Protein AF-A0A7W1IRQ8-F1 (afdb_monomer_lite)

Radius of gyration: 19.25 Å; chains: 1; bounding box: 47×33×54 Å

Sequence (209 aa):
MASEPSIFWSGDGAAGIIAGIPVPSAVGRLEVAEPMFNGPSGRTLDSHYLVPLGLSRSAAWLCDLLPESRLNVNQCKAIAEHYLPWVARGILPAVDISAAKPPIELADEHRRHAIMDEITASGADILVTLGNPVLEQFVGPMGLGHSALRTFGCTPDAYGRLHPITVAGRAMRLLPLAHPRQAGALGKNSEWWGGLHATWMRDVAGRLL

Foldseek 3Di:
DAPDPDFLDQQPCVVVVLVPDDADPVLPGDDRDDSLVGRLLSVLCQPQPQVLLVHDVVLDDDDFLAPYDADEPVNVVCCVVRPVVCVVVVRDDDDPHHHQDPVRQSHDPVSLVVVLVSVVVSPDQEDEAEAQVCLQRHCVVVVFDHNHQVVQHQDLVRAQAWDWGARPNDIHTYGYAYHSCQCVVRDDYDVSSVVSSVSCSVPPNHPRD

Structure (mmCIF, N/CA/C/O backbone):
data_AF-A0A7W1IRQ8-F1
#
_entry.id   AF-A0A7W1IRQ8-F1
#
loop_
_atom_site.group_PDB
_atom_site.id
_atom_site.type_symbol
_atom_site.label_atom_id
_atom_site.label_alt_id
_atom_site.label_comp_id
_atom_site.label_asym_id
_atom_site.label_entity_id
_atom_site.label_seq_id
_atom_site.pdbx_PDB_ins_code
_atom_site.Cartn_x
_atom_site.Cartn_y
_atom_site.Cartn_z
_atom_site.occupancy
_atom_site.B_iso_or_equiv
_atom_site.auth_seq_id
_atom_site.auth_comp_id
_atom_site.auth_asym_id
_atom_site.auth_atom_id
_atom_site.pdbx_PDB_model_num
ATOM 1 N N . MET A 1 1 ? 0.134 1.989 -16.584 1.00 34.25 1 MET A N 1
ATOM 2 C CA . MET A 1 1 ? -0.226 0.624 -16.136 1.00 34.25 1 MET A CA 1
ATOM 3 C C . MET A 1 1 ? 0.569 0.336 -14.876 1.00 34.25 1 MET A C 1
ATOM 5 O O . MET A 1 1 ? 1.704 0.793 -14.805 1.00 34.25 1 MET A O 1
ATOM 9 N N . ALA A 1 2 ? -0.002 -0.361 -13.891 1.00 45.41 2 ALA A N 1
ATOM 10 C CA . ALA A 1 2 ? 0.755 -0.799 -12.720 1.00 45.41 2 ALA A CA 1
ATOM 11 C C . ALA A 1 2 ? 1.903 -1.723 -13.166 1.00 45.41 2 ALA A C 1
ATOM 13 O O . ALA A 1 2 ? 1.693 -2.584 -14.019 1.00 45.41 2 ALA A O 1
ATOM 14 N N . SER A 1 3 ? 3.110 -1.549 -12.618 1.00 63.59 3 SER A N 1
ATOM 15 C CA . SER A 1 3 ? 4.256 -2.424 -12.927 1.00 63.59 3 SER A CA 1
ATOM 16 C C . SER A 1 3 ? 4.136 -3.812 -12.280 1.00 63.59 3 SER A C 1
ATOM 18 O O . SER A 1 3 ? 5.001 -4.661 -12.475 1.00 63.59 3 SER A O 1
ATOM 20 N N . GLU A 1 4 ? 3.061 -4.048 -11.525 1.00 72.50 4 GLU A N 1
ATOM 21 C CA . GLU A 1 4 ? 2.695 -5.327 -10.926 1.00 72.50 4 GLU A CA 1
ATOM 22 C C . GLU A 1 4 ? 1.342 -5.808 -11.487 1.00 72.50 4 GLU A C 1
ATOM 24 O O . GLU A 1 4 ? 0.477 -4.976 -11.774 1.00 72.50 4 GLU A O 1
ATOM 29 N N . PRO A 1 5 ? 1.108 -7.132 -11.590 1.00 82.25 5 PRO A N 1
ATOM 30 C CA . PRO A 1 5 ? -0.168 -7.694 -12.053 1.00 82.25 5 PRO A CA 1
ATOM 31 C C . PRO A 1 5 ? -1.387 -7.294 -11.212 1.00 82.25 5 PRO A C 1
ATOM 33 O O . PRO A 1 5 ? -2.518 -7.348 -11.688 1.00 82.25 5 PRO A O 1
ATOM 36 N N . SER A 1 6 ? -1.169 -6.933 -9.947 1.00 85.50 6 SER A N 1
ATOM 37 C CA . SER A 1 6 ? -2.208 -6.534 -8.999 1.00 85.50 6 SER A CA 1
ATOM 38 C C . SER A 1 6 ? -1.598 -5.724 -7.858 1.00 85.50 6 SER A C 1
ATOM 40 O O . SER A 1 6 ? -0.441 -5.949 -7.512 1.00 85.50 6 SER A O 1
ATOM 42 N N . ILE A 1 7 ? -2.390 -4.875 -7.201 1.00 87.25 7 ILE A N 1
ATOM 43 C CA . ILE A 1 7 ? -1.976 -4.188 -5.969 1.00 87.25 7 ILE A CA 1
ATOM 44 C C . ILE A 1 7 ? -1.578 -5.226 -4.902 1.00 87.25 7 ILE A C 1
ATOM 46 O O . ILE A 1 7 ? -2.293 -6.207 -4.680 1.00 87.25 7 ILE A O 1
ATOM 50 N N . PHE A 1 8 ? -0.425 -5.014 -4.255 1.00 87.81 8 PHE A N 1
ATOM 51 C CA . PHE A 1 8 ? 0.193 -5.972 -3.331 1.00 87.81 8 PHE A CA 1
ATOM 52 C C . PHE A 1 8 ? 0.379 -7.364 -3.960 1.00 87.81 8 PHE A C 1
ATOM 54 O O . PHE A 1 8 ? 0.002 -8.377 -3.359 1.00 87.81 8 PHE A O 1
ATOM 61 N N . TRP A 1 9 ? 0.939 -7.449 -5.170 1.00 90.44 9 TRP A N 1
ATOM 62 C CA . TRP A 1 9 ? 1.208 -8.741 -5.803 1.00 90.44 9 TRP A CA 1
ATOM 63 C C . TRP A 1 9 ? 2.116 -9.616 -4.920 1.00 90.44 9 TRP A C 1
ATOM 65 O O . TRP A 1 9 ? 3.072 -9.146 -4.302 1.00 90.44 9 TRP A O 1
ATOM 75 N N . SER A 1 10 ? 1.791 -10.905 -4.817 1.00 90.38 10 SER A N 1
ATOM 76 C CA . SER A 1 10 ? 2.500 -11.901 -3.998 1.00 90.38 10 SER A CA 1
ATOM 77 C C . SER A 1 10 ? 3.744 -12.482 -4.681 1.00 90.38 10 SER A C 1
ATOM 79 O O . SER A 1 10 ? 4.511 -13.201 -4.035 1.00 90.38 10 SER A O 1
ATOM 81 N N . GLY A 1 11 ? 3.960 -12.166 -5.963 1.00 90.44 11 GLY A N 1
ATOM 82 C CA . GLY A 1 11 ? 4.971 -12.793 -6.818 1.00 90.44 11 GLY A CA 1
ATOM 83 C C . GLY A 1 11 ? 4.453 -14.026 -7.573 1.00 90.44 11 GLY A C 1
ATOM 84 O O . GLY A 1 11 ? 5.193 -14.622 -8.358 1.00 90.44 11 GLY A O 1
ATOM 85 N N . ASP A 1 12 ? 3.189 -14.410 -7.370 1.00 90.31 12 ASP A N 1
ATOM 86 C CA . ASP A 1 12 ? 2.599 -15.582 -8.019 1.00 90.31 12 ASP A CA 1
ATOM 87 C C . ASP A 1 12 ? 2.534 -15.412 -9.541 1.00 90.31 12 ASP A C 1
ATOM 89 O O . ASP A 1 12 ? 2.110 -14.379 -10.057 1.00 90.31 12 ASP A O 1
ATOM 93 N N . GLY A 1 13 ? 2.962 -16.443 -10.273 1.00 90.88 13 GLY A N 1
ATOM 94 C CA . GLY A 1 13 ? 2.988 -16.428 -11.738 1.00 90.88 13 GLY A CA 1
ATOM 95 C C . GLY A 1 13 ? 4.184 -15.697 -12.362 1.00 90.88 13 GLY A C 1
ATOM 96 O O . GLY A 1 13 ? 4.238 -15.575 -13.586 1.00 90.88 13 GLY A O 1
ATOM 97 N N . ALA A 1 14 ? 5.174 -15.263 -11.569 1.00 91.50 14 ALA A N 1
ATOM 98 C CA . ALA A 1 14 ? 6.340 -14.521 -12.065 1.00 91.50 14 ALA A CA 1
ATOM 99 C C . ALA A 1 14 ? 7.083 -15.221 -13.215 1.00 91.50 14 ALA A C 1
ATOM 101 O O . ALA A 1 14 ? 7.478 -14.564 -14.174 1.00 91.50 14 ALA A O 1
ATOM 102 N N . ALA A 1 15 ? 7.234 -16.548 -13.154 1.00 91.62 15 ALA A N 1
ATOM 103 C CA . ALA A 1 15 ? 7.893 -17.320 -14.208 1.00 91.62 15 ALA A CA 1
ATOM 104 C C . ALA A 1 15 ? 7.185 -17.185 -15.567 1.00 91.62 15 ALA A C 1
ATOM 106 O O . ALA A 1 15 ? 7.846 -16.993 -16.583 1.00 91.62 15 ALA A O 1
ATOM 107 N N . GLY A 1 16 ? 5.848 -17.235 -15.580 1.00 92.25 16 GLY A N 1
ATOM 108 C CA . GLY A 1 16 ? 5.059 -17.078 -16.803 1.00 92.25 16 GLY A CA 1
ATOM 109 C C . GLY A 1 16 ? 5.135 -15.659 -17.365 1.00 92.25 16 GLY A C 1
ATOM 110 O O . GLY A 1 16 ? 5.291 -15.488 -18.570 1.00 92.25 16 GLY A O 1
ATOM 111 N N . ILE A 1 17 ? 5.100 -14.649 -16.490 1.00 90.62 17 ILE A N 1
ATOM 112 C CA . ILE A 1 17 ? 5.250 -13.240 -16.883 1.00 90.62 17 ILE A CA 1
ATOM 113 C C . ILE A 1 17 ? 6.623 -13.014 -17.522 1.00 90.62 17 ILE A C 1
ATOM 115 O O . ILE A 1 17 ? 6.707 -12.475 -18.621 1.00 90.62 17 ILE A O 1
ATOM 119 N N . ILE A 1 18 ? 7.693 -13.468 -16.864 1.00 90.94 18 ILE A N 1
ATOM 120 C CA . ILE A 1 18 ? 9.069 -13.282 -17.337 1.00 90.94 18 ILE A CA 1
ATOM 121 C C . ILE A 1 18 ? 9.314 -14.025 -18.651 1.00 90.94 18 ILE A C 1
ATOM 123 O O . ILE A 1 18 ? 9.935 -13.467 -19.552 1.00 90.94 18 ILE A O 1
ATOM 127 N N . ALA A 1 19 ? 8.781 -15.241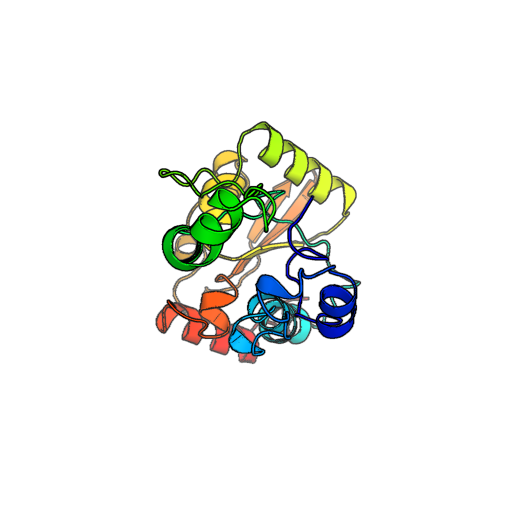 -18.800 1.00 91.50 19 ALA A N 1
ATOM 128 C CA . ALA A 1 19 ? 8.887 -16.005 -20.042 1.00 91.50 19 ALA A CA 1
ATOM 129 C C . ALA A 1 19 ? 8.215 -15.310 -21.243 1.00 91.50 19 ALA A C 1
ATOM 131 O O . ALA A 1 19 ? 8.580 -15.583 -22.384 1.00 91.50 19 ALA A O 1
ATOM 132 N N . GLY A 1 20 ? 7.252 -14.415 -20.998 1.00 91.88 20 GLY A N 1
ATOM 133 C CA . GLY A 1 20 ? 6.581 -13.628 -22.032 1.00 91.88 20 GLY A CA 1
ATOM 134 C C . GLY A 1 20 ? 7.339 -12.376 -22.483 1.00 91.88 20 GLY A C 1
ATOM 135 O O . GLY A 1 20 ? 6.916 -11.735 -23.445 1.00 91.88 20 GLY A O 1
ATOM 136 N N . ILE A 1 21 ? 8.438 -12.004 -21.818 1.00 90.19 21 ILE A N 1
ATOM 137 C CA . ILE A 1 21 ? 9.203 -10.797 -22.149 1.00 90.19 21 ILE A CA 1
ATOM 138 C C . ILE A 1 21 ? 10.266 -11.145 -23.202 1.00 90.19 21 ILE A C 1
ATOM 140 O O . ILE A 1 21 ? 11.156 -11.952 -22.923 1.00 90.19 21 ILE A O 1
ATOM 144 N N . PRO A 1 22 ? 10.235 -10.537 -24.402 1.00 89.62 22 PRO A N 1
ATOM 145 C CA . PRO A 1 22 ? 11.280 -10.746 -25.395 1.00 89.62 22 PRO A CA 1
ATOM 146 C C . PRO A 1 22 ? 12.585 -10.083 -24.937 1.00 89.62 22 PRO A C 1
ATOM 148 O O . PRO A 1 22 ? 12.641 -8.873 -24.723 1.00 89.62 22 PRO A O 1
ATOM 151 N N . VAL A 1 23 ? 13.652 -10.877 -24.816 1.00 89.50 23 VAL A N 1
ATOM 152 C CA . VAL A 1 23 ? 14.981 -10.404 -24.401 1.00 89.50 23 VAL A CA 1
ATOM 153 C C . VAL A 1 23 ? 15.955 -10.537 -25.570 1.00 89.50 23 VAL A C 1
ATOM 155 O O . VAL A 1 23 ? 16.138 -11.646 -26.079 1.00 89.50 23 VAL A O 1
ATOM 158 N N . PRO A 1 24 ? 16.609 -9.447 -26.006 1.00 91.56 24 PRO A N 1
ATOM 159 C CA . PRO A 1 24 ? 17.662 -9.536 -27.007 1.00 91.56 24 PRO A CA 1
ATOM 160 C C . PRO A 1 24 ? 18.805 -10.433 -26.522 1.00 91.56 24 PRO A C 1
ATOM 162 O O . PRO A 1 24 ? 19.339 -10.235 -25.432 1.00 91.56 24 PRO A O 1
ATOM 165 N N . SER A 1 25 ? 19.253 -11.369 -27.360 1.00 88.94 25 SER A N 1
ATOM 166 C CA . SER A 1 25 ? 20.344 -12.295 -27.010 1.00 88.94 25 SER A CA 1
ATOM 167 C C . SER A 1 25 ? 21.641 -11.580 -26.607 1.00 88.94 25 SER A C 1
ATOM 169 O O . SER A 1 25 ? 22.412 -12.100 -25.804 1.00 88.94 25 SER A O 1
ATOM 171 N N . ALA A 1 26 ? 21.853 -10.360 -27.112 1.00 90.69 26 ALA A N 1
ATOM 172 C CA . ALA A 1 26 ? 23.003 -9.513 -26.804 1.00 90.69 26 ALA A CA 1
ATOM 173 C C . ALA A 1 26 ? 23.104 -9.080 -25.327 1.00 90.69 26 ALA A C 1
ATOM 175 O O . ALA A 1 26 ? 24.191 -8.698 -24.898 1.00 90.69 26 ALA A O 1
ATOM 176 N N . VAL A 1 27 ? 22.007 -9.121 -24.558 1.00 89.31 27 VAL A N 1
ATOM 177 C CA . VAL A 1 27 ? 21.981 -8.695 -23.142 1.00 89.31 27 VAL A CA 1
ATOM 178 C C . VAL A 1 27 ? 21.798 -9.853 -22.159 1.00 89.31 27 VAL A C 1
ATOM 180 O O . VAL A 1 27 ? 21.755 -9.633 -20.951 1.00 89.31 27 VAL A O 1
ATOM 183 N N . GLY A 1 28 ? 21.717 -11.087 -22.662 1.00 90.62 28 GLY A N 1
ATOM 184 C CA . GLY A 1 28 ? 21.561 -12.295 -21.856 1.00 90.62 28 GLY A CA 1
ATOM 185 C C . GLY A 1 28 ? 20.118 -12.788 -21.785 1.00 90.62 28 GLY A C 1
ATOM 186 O O . GLY A 1 28 ? 19.427 -12.864 -22.798 1.00 90.62 28 GLY A O 1
ATOM 187 N N . ARG A 1 29 ? 19.687 -13.193 -20.587 1.00 90.56 29 ARG A N 1
ATOM 188 C CA . ARG A 1 29 ? 18.358 -13.761 -20.321 1.00 90.56 29 ARG A CA 1
ATOM 189 C C . ARG A 1 29 ? 17.759 -13.145 -19.063 1.00 90.56 29 ARG A C 1
ATOM 191 O O . ARG A 1 29 ? 18.499 -12.732 -18.173 1.00 90.56 29 ARG A O 1
ATOM 198 N N . LEU A 1 30 ? 16.433 -13.127 -18.983 1.00 90.56 30 LEU A N 1
ATOM 199 C CA . LEU A 1 30 ? 15.723 -12.798 -17.752 1.00 90.56 30 LEU A CA 1
ATOM 200 C C . LEU A 1 30 ? 15.472 -14.069 -16.942 1.00 90.56 30 LEU A C 1
ATOM 202 O O . LEU A 1 30 ? 15.113 -15.110 -17.490 1.00 90.56 30 LEU A O 1
ATOM 206 N N . GLU A 1 31 ? 15.644 -13.959 -15.632 1.00 90.75 31 GLU A N 1
ATOM 207 C CA . GLU A 1 31 ? 15.354 -15.016 -14.671 1.00 90.75 31 GLU A CA 1
ATOM 208 C C . GLU A 1 31 ? 14.414 -14.486 -13.594 1.00 90.75 31 GLU A C 1
ATOM 210 O O . GLU A 1 31 ? 14.344 -13.281 -13.338 1.00 90.75 31 GLU A O 1
ATOM 215 N N . VAL A 1 32 ? 13.679 -15.398 -12.960 1.00 89.62 32 VAL A N 1
ATOM 216 C CA . VAL A 1 32 ? 12.837 -15.054 -11.816 1.00 89.62 32 VAL A CA 1
ATOM 217 C C . VAL A 1 32 ? 13.737 -14.581 -10.681 1.00 89.62 32 VAL A C 1
ATOM 219 O O . VAL A 1 32 ? 14.614 -15.316 -10.233 1.00 89.62 32 VAL A O 1
ATOM 222 N N . ALA A 1 33 ? 13.511 -13.352 -10.216 1.00 86.88 33 ALA A N 1
ATOM 223 C CA . ALA A 1 33 ? 14.208 -12.825 -9.052 1.00 86.88 33 ALA A CA 1
ATOM 224 C C . ALA A 1 33 ? 13.911 -13.675 -7.808 1.00 86.88 33 ALA A C 1
ATOM 226 O O . ALA A 1 33 ? 12.829 -14.254 -7.680 1.00 86.88 33 ALA A O 1
ATOM 227 N N . GLU A 1 34 ? 14.850 -13.713 -6.863 1.00 86.81 34 GLU A N 1
ATOM 228 C CA . GLU A 1 34 ? 14.654 -14.443 -5.610 1.00 86.81 34 GLU A CA 1
ATOM 229 C C . GLU A 1 34 ? 13.377 -13.980 -4.879 1.00 86.81 34 GLU A C 1
ATOM 231 O O . GLU A 1 34 ? 13.026 -12.794 -4.940 1.00 86.81 34 GLU A O 1
ATOM 236 N N . PRO A 1 35 ? 12.691 -14.865 -4.125 1.00 83.12 35 PRO A N 1
ATOM 237 C CA . PRO A 1 35 ? 11.408 -14.545 -3.494 1.00 83.12 35 PRO A CA 1
ATOM 238 C C . PRO A 1 35 ? 11.431 -13.290 -2.615 1.00 83.12 35 PRO A C 1
ATOM 240 O O . PRO A 1 35 ? 10.424 -12.593 -2.498 1.00 83.12 35 PRO A O 1
ATOM 243 N N . MET A 1 36 ? 12.571 -12.968 -2.002 1.00 83.94 36 MET A N 1
ATOM 244 C CA . MET A 1 36 ? 12.724 -11.769 -1.175 1.00 83.94 36 MET A CA 1
ATOM 245 C C . MET A 1 36 ? 12.627 -10.451 -1.961 1.00 83.94 36 MET A C 1
ATOM 247 O O . MET A 1 36 ? 12.352 -9.414 -1.362 1.00 83.94 36 MET A O 1
ATOM 251 N N . PHE A 1 37 ? 12.811 -10.483 -3.282 1.00 82.50 37 PHE A N 1
ATOM 252 C CA . PHE A 1 37 ? 12.721 -9.316 -4.159 1.00 82.50 37 PHE A CA 1
ATOM 253 C C . PHE A 1 37 ? 11.403 -9.235 -4.927 1.00 82.50 37 PHE A C 1
ATOM 255 O O . PHE A 1 37 ? 11.131 -8.200 -5.531 1.00 82.50 37 PHE A O 1
ATOM 262 N N . ASN A 1 38 ? 10.573 -10.284 -4.888 1.00 83.69 38 ASN A N 1
ATOM 263 C CA . ASN A 1 38 ? 9.319 -10.321 -5.627 1.00 83.69 38 ASN A CA 1
ATOM 264 C C . ASN A 1 38 ? 8.122 -10.668 -4.731 1.00 83.69 38 ASN A C 1
ATOM 266 O O . ASN A 1 38 ? 8.013 -11.780 -4.216 1.00 83.69 38 ASN A O 1
ATOM 270 N N . GLY A 1 39 ? 7.241 -9.689 -4.519 1.00 87.06 39 GLY A N 1
ATOM 271 C CA . GLY A 1 39 ? 6.003 -9.817 -3.750 1.00 87.06 39 GLY A CA 1
ATOM 272 C C . GLY A 1 39 ? 6.072 -10.093 -2.235 1.00 87.06 39 GLY A C 1
ATOM 273 O O . GLY A 1 39 ? 5.065 -10.555 -1.687 1.00 87.06 39 GLY A O 1
ATOM 274 N N . PRO A 1 40 ? 7.171 -9.817 -1.493 1.00 91.19 40 PRO A N 1
ATOM 275 C CA . PRO A 1 40 ? 7.189 -10.066 -0.050 1.00 91.19 40 PRO A CA 1
ATOM 276 C C . PRO A 1 40 ? 6.114 -9.258 0.688 1.00 91.19 40 PRO A C 1
ATOM 278 O O . PRO A 1 40 ? 5.456 -9.795 1.570 1.00 91.19 40 PRO A O 1
ATOM 281 N N . SER A 1 41 ? 5.859 -8.010 0.278 1.00 90.62 41 SER A N 1
ATOM 282 C CA . SER A 1 41 ? 4.791 -7.187 0.859 1.00 90.62 41 SER A CA 1
ATOM 283 C C . SER A 1 41 ? 3.405 -7.802 0.659 1.00 90.62 41 SER A C 1
ATOM 285 O O . SER A 1 41 ? 2.597 -7.751 1.581 1.00 90.62 41 SER A O 1
ATOM 287 N N . GLY A 1 42 ? 3.134 -8.396 -0.509 1.00 93.38 42 GLY A N 1
ATOM 288 C CA . GLY A 1 42 ? 1.867 -9.073 -0.790 1.00 93.38 42 GLY A CA 1
ATOM 289 C C . GLY A 1 42 ? 1.672 -10.312 0.078 1.00 93.38 42 GLY A C 1
ATOM 290 O O . GLY A 1 42 ? 0.626 -10.470 0.698 1.00 93.38 42 GLY A O 1
ATOM 291 N N . ARG A 1 43 ? 2.711 -11.140 0.225 1.00 94.69 43 ARG A N 1
ATOM 292 C CA . ARG A 1 43 ? 2.657 -12.304 1.126 1.00 94.69 43 ARG A CA 1
ATOM 293 C C . ARG A 1 43 ? 2.520 -11.900 2.592 1.00 94.69 43 ARG A C 1
ATOM 295 O O . ARG A 1 43 ? 1.815 -12.566 3.350 1.00 94.69 43 ARG A O 1
ATOM 302 N N . THR A 1 44 ? 3.174 -10.815 3.007 1.00 95.69 44 THR A N 1
ATOM 303 C CA . THR A 1 44 ? 3.009 -10.272 4.359 1.00 95.69 44 THR A CA 1
ATOM 304 C C . THR A 1 44 ? 1.598 -9.729 4.567 1.00 95.69 44 THR A C 1
ATOM 306 O O . THR A 1 44 ? 1.028 -9.996 5.616 1.00 95.69 44 THR A O 1
ATOM 309 N N . LEU A 1 45 ? 1.004 -9.030 3.592 1.00 96.12 45 LEU A N 1
ATOM 310 C CA . LEU A 1 45 ? -0.396 -8.596 3.665 1.00 96.12 45 LEU A CA 1
ATOM 311 C C . LEU A 1 45 ? -1.320 -9.789 3.955 1.00 96.12 45 LEU A C 1
ATOM 313 O O . LEU A 1 45 ? -2.115 -9.746 4.891 1.00 96.12 45 LEU A O 1
ATOM 317 N N . ASP A 1 46 ? -1.161 -10.874 3.201 1.00 95.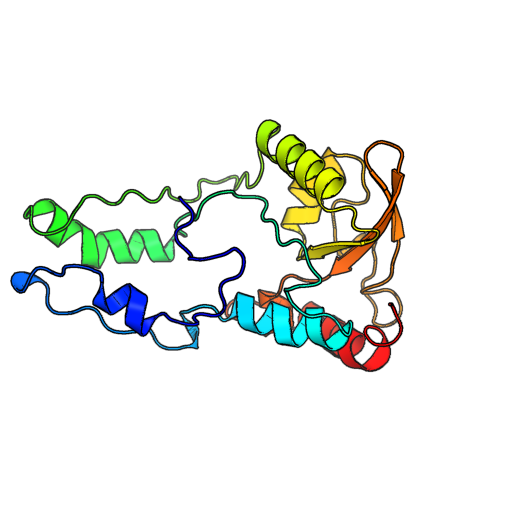69 46 ASP A N 1
ATOM 318 C CA . ASP A 1 46 ? -1.997 -12.063 3.360 1.00 95.69 46 ASP A CA 1
ATOM 319 C C . ASP A 1 46 ? -1.800 -12.708 4.737 1.00 95.69 46 ASP A C 1
ATOM 321 O O . ASP A 1 46 ? -2.750 -12.873 5.500 1.00 95.69 46 ASP A O 1
ATOM 325 N N . SER A 1 47 ? -0.553 -13.027 5.084 1.00 96.81 47 SER A N 1
ATOM 326 C CA . SER A 1 47 ? -0.232 -13.809 6.286 1.00 96.81 47 SER A CA 1
ATOM 327 C C . SER A 1 47 ? -0.304 -13.026 7.598 1.00 96.81 47 SER A C 1
ATOM 329 O O . SER A 1 47 ? -0.544 -13.637 8.634 1.00 96.81 47 SER A O 1
ATOM 331 N N . HIS A 1 48 ? -0.089 -11.706 7.578 1.00 97.56 48 HIS A N 1
ATOM 332 C CA . HIS A 1 48 ? -0.006 -10.889 8.796 1.00 97.56 48 HIS A CA 1
ATOM 333 C C . HIS A 1 48 ? -1.212 -9.965 9.000 1.00 97.56 48 HIS A C 1
ATOM 335 O O . HIS A 1 48 ? -1.383 -9.429 10.089 1.00 97.56 48 HIS A O 1
ATOM 341 N N . TYR A 1 49 ? -2.077 -9.791 7.996 1.00 97.75 49 TYR A N 1
ATOM 342 C CA . TYR A 1 49 ? -3.240 -8.906 8.108 1.00 97.75 49 TYR A CA 1
ATOM 343 C C . TYR A 1 49 ? -4.531 -9.647 7.799 1.00 97.75 49 TYR A C 1
ATOM 345 O O . TYR A 1 49 ? -5.387 -9.750 8.672 1.00 97.75 49 TYR A O 1
ATOM 353 N N . LEU A 1 50 ? -4.667 -10.191 6.586 1.00 97.06 50 LEU A N 1
ATOM 354 C CA . LEU A 1 50 ? -5.924 -10.810 6.162 1.00 97.06 50 LEU A CA 1
ATOM 355 C C . LEU A 1 50 ? -6.205 -12.097 6.941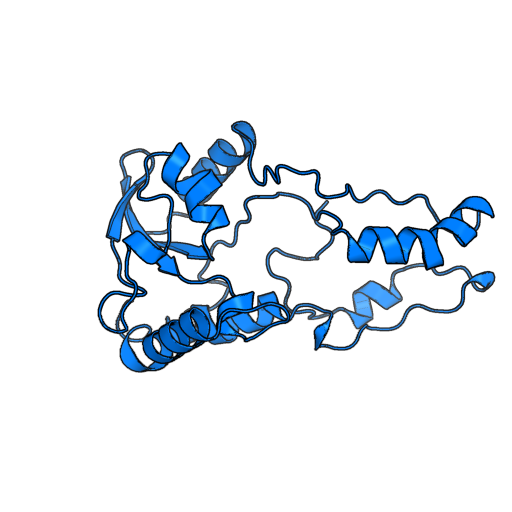 1.00 97.06 50 LEU A C 1
ATOM 357 O O . LEU A 1 50 ? -7.254 -12.201 7.571 1.00 97.06 50 LEU A O 1
ATOM 361 N N . VAL A 1 51 ? -5.253 -13.033 6.981 1.00 97.31 51 VAL A N 1
ATOM 362 C CA . VAL A 1 51 ? -5.421 -14.308 7.697 1.00 97.31 51 VAL A CA 1
ATOM 363 C C . VAL A 1 51 ? -5.692 -14.104 9.196 1.00 97.31 51 VAL A C 1
ATOM 365 O O . VAL A 1 51 ? -6.652 -14.697 9.687 1.00 97.31 51 VAL A O 1
ATOM 368 N N . PRO A 1 52 ? -4.954 -13.250 9.938 1.00 97.50 52 PRO A N 1
ATOM 369 C CA . PRO A 1 52 ? -5.265 -12.975 11.344 1.00 97.50 52 PRO A CA 1
ATOM 370 C C . PRO A 1 52 ? -6.642 -12.344 11.580 1.00 97.50 52 PRO A C 1
ATOM 372 O O . PRO A 1 52 ? -7.209 -12.523 12.653 1.00 97.50 52 PRO A O 1
ATOM 375 N N . LEU A 1 53 ? -7.185 -11.626 10.593 1.00 97.31 53 LEU A N 1
ATOM 376 C CA . LEU A 1 53 ? -8.549 -11.089 10.617 1.00 97.31 53 LEU A CA 1
ATOM 377 C C . LEU A 1 53 ? -9.612 -12.108 10.163 1.00 97.31 53 LEU A C 1
ATOM 379 O O . LEU A 1 53 ? -10.791 -11.772 10.132 1.00 97.31 53 LEU A O 1
ATOM 383 N N . GLY A 1 54 ? -9.223 -13.329 9.783 1.00 96.81 54 GLY A N 1
ATOM 384 C CA . GLY A 1 54 ? -10.135 -14.336 9.233 1.00 96.81 54 GLY A CA 1
ATOM 385 C C . GLY A 1 54 ? -10.595 -14.047 7.799 1.00 96.81 54 GLY A C 1
ATOM 386 O O . GLY A 1 54 ? -11.619 -14.567 7.362 1.00 96.81 54 GLY A O 1
ATOM 387 N N . LEU A 1 55 ? -9.857 -13.215 7.059 1.00 96.50 55 LEU A N 1
ATOM 388 C CA . LEU A 1 55 ? -10.191 -12.770 5.708 1.00 96.50 55 LEU A CA 1
ATOM 389 C C . LEU A 1 55 ? -9.284 -13.400 4.645 1.00 96.50 55 LEU A C 1
ATOM 391 O O . LEU A 1 55 ? -8.164 -13.841 4.903 1.00 96.50 55 LEU A O 1
ATOM 395 N N . SER A 1 56 ? -9.762 -13.364 3.404 1.00 94.81 56 SER A N 1
ATOM 396 C CA . SER A 1 56 ? -8.963 -13.615 2.202 1.00 94.81 56 SER A CA 1
ATOM 397 C C . SER A 1 56 ? -8.987 -12.386 1.294 1.00 94.81 56 SER A C 1
ATOM 399 O O . SER A 1 56 ? -9.818 -11.496 1.476 1.00 94.81 56 SER A O 1
ATOM 401 N N . ARG A 1 57 ? -8.134 -12.352 0.262 1.00 93.44 57 ARG A N 1
ATOM 402 C CA . ARG A 1 57 ? -8.141 -11.264 -0.733 1.00 93.44 57 ARG A CA 1
ATOM 403 C C . ARG A 1 57 ? -9.496 -11.074 -1.414 1.00 93.44 57 ARG A C 1
ATOM 405 O O . ARG A 1 57 ? -9.850 -9.951 -1.729 1.00 93.44 57 ARG A O 1
ATOM 412 N N . SER A 1 58 ? -10.267 -12.148 -1.603 1.00 94.00 58 SER A N 1
ATOM 413 C CA . SER A 1 58 ? -11.605 -12.068 -2.211 1.00 94.00 58 SER A CA 1
ATOM 414 C C . SER A 1 58 ? -12.629 -11.313 -1.354 1.00 94.00 58 SER A C 1
ATOM 416 O O . SER A 1 58 ? -13.642 -10.860 -1.874 1.00 94.00 58 SER A O 1
ATOM 418 N N . ALA A 1 59 ? -12.350 -11.153 -0.057 1.00 94.50 59 ALA A N 1
ATOM 419 C CA . ALA A 1 59 ? -13.166 -10.392 0.883 1.00 94.50 59 ALA A CA 1
ATOM 420 C C . ALA A 1 59 ? -12.634 -8.963 1.112 1.00 94.50 59 ALA A C 1
ATOM 422 O O . ALA A 1 59 ? -13.116 -8.272 2.007 1.00 94.50 59 ALA A O 1
ATOM 423 N N . ALA A 1 60 ? -11.626 -8.523 0.350 1.00 95.00 60 ALA A N 1
ATOM 424 C CA . ALA A 1 60 ? -10.980 -7.229 0.524 1.00 95.00 60 ALA A CA 1
ATOM 425 C C . ALA A 1 60 ? -10.935 -6.437 -0.788 1.00 95.00 60 ALA A C 1
ATOM 427 O O . ALA A 1 60 ? -10.636 -6.973 -1.853 1.00 95.00 60 ALA A O 1
ATOM 428 N N . TRP A 1 61 ? -11.159 -5.127 -0.686 1.00 95.88 61 TRP A N 1
ATOM 429 C CA . TRP A 1 61 ? -10.870 -4.181 -1.759 1.00 95.88 61 TRP A CA 1
ATOM 430 C C . TRP A 1 61 ? -9.488 -3.571 -1.518 1.00 95.88 61 TRP A C 1
ATOM 432 O O . TRP A 1 61 ? -9.296 -2.820 -0.562 1.00 95.88 61 TRP A O 1
ATOM 442 N N . LEU A 1 62 ? -8.505 -3.922 -2.350 1.00 94.50 62 LEU A N 1
ATOM 443 C CA . LEU A 1 62 ? -7.139 -3.410 -2.220 1.00 94.50 62 LEU A CA 1
ATOM 444 C C . LEU A 1 62 ? -6.962 -2.142 -3.051 1.00 94.50 62 LEU A C 1
ATOM 446 O O . LEU A 1 62 ? -7.329 -2.102 -4.221 1.00 94.50 62 LEU A O 1
ATOM 450 N N . CYS A 1 63 ? -6.362 -1.129 -2.439 1.00 93.31 63 CYS A N 1
ATOM 451 C CA . CYS A 1 63 ? -6.148 0.186 -3.023 1.00 93.31 63 CYS A CA 1
ATOM 452 C C . CYS A 1 63 ? -4.789 0.733 -2.556 1.00 93.31 63 CYS A C 1
ATOM 454 O O . CYS A 1 63 ? -4.314 0.379 -1.473 1.00 93.31 63 CYS A O 1
ATOM 456 N N . ASP A 1 64 ? -4.167 1.584 -3.368 1.00 92.50 64 ASP A N 1
ATOM 457 C CA . ASP A 1 64 ? -2.911 2.269 -3.052 1.00 92.50 64 ASP A CA 1
ATOM 458 C C . ASP A 1 64 ? -3.067 3.782 -3.284 1.00 92.50 64 ASP A C 1
ATOM 460 O O . ASP A 1 64 ? -3.890 4.235 -4.092 1.00 92.50 64 ASP A O 1
ATOM 464 N N . LEU A 1 65 ? -2.266 4.566 -2.562 1.00 92.31 65 LEU A N 1
ATOM 465 C CA . LEU A 1 65 ? -2.158 6.007 -2.757 1.00 92.31 65 LEU A CA 1
ATOM 466 C C . LEU A 1 65 ? -1.673 6.320 -4.166 1.00 92.31 65 LEU A C 1
ATOM 468 O O . LEU A 1 65 ? -2.170 7.265 -4.762 1.00 92.31 65 LEU A O 1
ATOM 472 N N . LEU A 1 66 ? -0.766 5.509 -4.715 1.00 87.75 66 LEU A N 1
ATOM 473 C CA . LEU A 1 66 ? -0.275 5.681 -6.075 1.00 87.75 66 LEU A CA 1
ATOM 474 C C . LEU A 1 66 ? -0.930 4.686 -7.042 1.00 87.75 66 LEU A C 1
ATOM 476 O O . LEU A 1 66 ? -0.874 3.482 -6.805 1.00 87.75 66 LEU A O 1
ATOM 480 N N . PRO A 1 67 ? -1.469 5.149 -8.183 1.00 80.50 67 PRO A N 1
ATOM 481 C CA . PRO A 1 67 ? -1.985 4.261 -9.226 1.00 80.50 67 PRO A CA 1
ATOM 482 C C . PRO A 1 67 ? -0.868 3.605 -10.063 1.00 80.50 67 PRO A C 1
ATOM 484 O O . PRO A 1 67 ? -1.141 2.821 -10.972 1.00 80.50 67 PRO A O 1
ATOM 487 N N . GLU A 1 68 ? 0.392 3.955 -9.797 1.00 82.88 68 GLU A N 1
ATOM 488 C CA . GLU A 1 68 ? 1.562 3.551 -10.568 1.00 82.88 68 GLU A CA 1
ATOM 489 C C . GLU A 1 68 ? 2.773 3.294 -9.668 1.00 82.88 68 GLU A C 1
ATOM 491 O O . GLU A 1 68 ? 2.898 3.832 -8.566 1.00 82.88 68 GLU A O 1
ATOM 496 N N . SER A 1 69 ? 3.710 2.495 -10.169 1.00 84.50 69 SER A N 1
ATOM 497 C CA . SER A 1 69 ? 4.979 2.258 -9.492 1.00 84.50 69 SER A CA 1
ATOM 498 C C . SER A 1 69 ? 5.927 3.439 -9.689 1.00 84.50 69 SER A C 1
ATOM 500 O O . SER A 1 69 ? 5.967 4.057 -10.753 1.00 84.50 69 SER A O 1
ATOM 502 N N . ARG A 1 70 ? 6.739 3.730 -8.668 1.00 88.06 70 ARG A N 1
ATOM 503 C CA . ARG A 1 70 ? 7.789 4.752 -8.739 1.00 88.06 70 ARG A CA 1
ATOM 504 C C . ARG A 1 70 ? 9.147 4.179 -8.364 1.00 88.06 70 ARG A C 1
ATOM 506 O O . ARG A 1 70 ? 9.259 3.431 -7.392 1.00 88.06 70 ARG A O 1
ATOM 513 N N . LEU A 1 71 ? 10.182 4.571 -9.104 1.00 89.56 71 LEU A N 1
ATOM 514 C CA . LEU A 1 71 ? 11.554 4.156 -8.827 1.00 89.56 71 LEU A CA 1
ATOM 515 C C . LEU A 1 71 ? 12.064 4.822 -7.549 1.00 89.56 71 LEU A C 1
ATOM 517 O O . LEU A 1 71 ? 11.956 6.038 -7.372 1.00 89.56 71 LEU A O 1
ATOM 521 N N . ASN A 1 72 ? 12.668 4.027 -6.672 1.00 87.12 72 ASN A N 1
ATOM 522 C CA . ASN A 1 72 ? 13.450 4.537 -5.554 1.00 87.12 72 ASN A CA 1
ATOM 523 C C . ASN A 1 72 ? 14.895 4.859 -5.982 1.00 87.12 72 ASN A C 1
ATOM 525 O O . ASN A 1 72 ? 15.353 4.453 -7.047 1.00 87.12 72 ASN A O 1
ATOM 529 N N . VAL A 1 73 ? 15.640 5.560 -5.121 1.00 89.88 73 VAL A N 1
ATOM 530 C CA . VAL A 1 73 ? 17.021 6.002 -5.402 1.00 89.88 73 VAL A CA 1
ATOM 531 C C . VAL A 1 73 ? 17.951 4.843 -5.788 1.00 89.88 73 VAL A C 1
ATOM 533 O O . VAL A 1 73 ? 18.752 4.985 -6.710 1.00 89.88 73 VAL A O 1
ATOM 536 N N . ASN A 1 74 ? 17.825 3.685 -5.135 1.00 89.88 74 ASN A N 1
ATOM 537 C CA . ASN A 1 74 ? 18.663 2.521 -5.431 1.00 89.88 74 ASN A CA 1
ATOM 538 C C . ASN A 1 74 ? 18.308 1.900 -6.787 1.00 89.88 74 ASN A C 1
ATOM 540 O O . ASN A 1 74 ? 19.204 1.491 -7.519 1.00 89.88 74 ASN A O 1
ATOM 544 N N . GLN A 1 75 ? 17.022 1.871 -7.147 1.00 91.38 75 GLN A N 1
ATOM 545 C CA . GLN A 1 75 ? 16.578 1.434 -8.472 1.00 91.38 75 GLN A CA 1
ATOM 546 C C . GLN A 1 75 ? 17.069 2.393 -9.560 1.00 91.38 75 GLN A C 1
ATOM 548 O O . GLN A 1 75 ? 17.602 1.931 -10.562 1.00 91.38 75 GLN A O 1
ATOM 553 N N . CYS A 1 76 ? 16.975 3.711 -9.346 1.00 93.62 76 CYS A N 1
ATOM 554 C CA . CYS A 1 76 ? 17.528 4.703 -10.272 1.00 93.62 76 CYS A CA 1
ATOM 555 C C . CYS A 1 76 ? 19.031 4.494 -10.490 1.00 93.62 76 CYS A C 1
ATOM 557 O O . CYS A 1 76 ? 19.499 4.531 -11.626 1.00 93.62 76 CYS A O 1
ATOM 559 N N . LYS A 1 77 ? 19.780 4.232 -9.412 1.00 95.12 77 LYS A N 1
ATOM 560 C CA . LYS A 1 77 ? 21.213 3.937 -9.484 1.00 95.12 77 LYS A CA 1
ATOM 561 C C . LYS A 1 77 ? 21.491 2.659 -10.283 1.00 95.12 77 LYS A C 1
ATOM 563 O O . LYS A 1 77 ? 22.277 2.701 -11.223 1.00 95.12 77 LYS A O 1
ATOM 568 N N . ALA A 1 78 ? 20.808 1.560 -9.967 1.00 94.00 78 ALA A N 1
ATOM 569 C CA . ALA A 1 78 ? 20.979 0.291 -10.675 1.00 94.00 78 ALA A CA 1
ATOM 570 C C . ALA A 1 78 ? 20.628 0.406 -12.169 1.00 94.00 78 ALA A C 1
ATOM 572 O O . ALA A 1 78 ? 21.334 -0.130 -13.020 1.00 94.00 78 ALA A O 1
ATOM 573 N N . ILE A 1 79 ? 19.572 1.151 -12.502 1.00 94.81 79 ILE A N 1
ATOM 574 C CA . ILE A 1 79 ? 19.194 1.453 -13.886 1.00 94.81 79 ILE A CA 1
ATOM 575 C C . ILE A 1 79 ? 20.303 2.240 -14.586 1.00 94.81 79 ILE A C 1
ATOM 577 O O . ILE A 1 79 ? 20.692 1.887 -15.700 1.00 94.81 79 ILE A O 1
ATOM 581 N N . ALA A 1 80 ? 20.836 3.279 -13.944 1.00 96.31 80 ALA A N 1
ATOM 582 C CA . ALA A 1 80 ? 21.905 4.085 -14.517 1.00 96.31 80 ALA A CA 1
ATOM 583 C C . ALA A 1 80 ? 23.178 3.265 -14.779 1.00 96.31 80 ALA A C 1
ATOM 585 O O . ALA A 1 80 ? 23.790 3.408 -15.835 1.00 96.31 80 ALA A O 1
ATOM 586 N N . GLU A 1 81 ? 23.544 2.386 -13.847 1.00 97.06 81 GLU A N 1
ATOM 587 C CA . GLU A 1 81 ? 24.768 1.584 -13.915 1.00 97.06 81 GLU A CA 1
ATOM 588 C C . GLU A 1 81 ? 24.650 0.393 -14.876 1.00 97.06 81 GLU A C 1
ATOM 590 O O . GLU A 1 81 ? 25.600 0.092 -15.599 1.00 97.06 81 GLU A O 1
ATOM 595 N N . HIS A 1 82 ? 23.496 -0.279 -14.915 1.00 94.19 82 HIS A N 1
ATOM 596 C CA . HIS A 1 82 ? 23.366 -1.579 -15.582 1.00 94.19 82 HIS A CA 1
ATOM 597 C C . HIS A 1 82 ? 22.418 -1.595 -16.783 1.00 94.19 82 HIS A C 1
ATOM 599 O O . HIS A 1 82 ? 22.581 -2.444 -17.656 1.00 94.19 82 HIS A O 1
ATOM 605 N N . TYR A 1 83 ? 21.447 -0.680 -16.858 1.00 94.56 83 TYR A N 1
ATOM 606 C CA . TYR A 1 83 ? 20.410 -0.690 -17.896 1.00 94.56 83 TYR A CA 1
ATOM 607 C C . TYR A 1 83 ? 20.650 0.373 -18.978 1.00 94.56 83 TYR A C 1
ATOM 609 O O . TYR A 1 83 ? 20.677 0.055 -20.168 1.00 94.56 83 TYR A O 1
ATOM 617 N N . LEU A 1 84 ? 20.905 1.628 -18.586 1.00 96.19 84 LEU A N 1
ATOM 618 C CA . LEU A 1 84 ? 21.116 2.739 -19.526 1.00 96.19 84 LEU A CA 1
ATOM 619 C C . LEU A 1 84 ? 22.256 2.526 -20.541 1.00 96.19 84 LEU A C 1
ATOM 621 O O . LEU A 1 84 ? 22.082 2.956 -21.684 1.00 96.19 84 LEU A O 1
ATOM 625 N N . PRO A 1 85 ? 23.374 1.834 -20.226 1.00 96.44 85 PRO A N 1
ATOM 626 C CA . PRO A 1 85 ? 24.394 1.527 -21.231 1.00 96.44 85 PRO A CA 1
ATOM 627 C C . PRO A 1 85 ? 23.863 0.731 -22.433 1.00 96.44 85 PRO A C 1
ATOM 629 O O . PRO A 1 85 ? 24.358 0.894 -23.548 1.00 96.44 85 PRO A O 1
ATOM 632 N N . TRP A 1 86 ? 22.845 -0.112 -22.237 1.00 95.69 86 TRP A N 1
ATOM 633 C CA . TRP A 1 86 ? 22.216 -0.886 -23.311 1.00 95.69 86 TRP A CA 1
ATOM 634 C C . TRP A 1 86 ? 21.180 -0.080 -24.090 1.00 95.69 86 TRP A C 1
ATOM 636 O O . TRP A 1 86 ? 21.066 -0.246 -25.305 1.00 95.69 86 TRP A O 1
ATOM 646 N N . VAL A 1 87 ? 20.478 0.835 -23.417 1.00 95.94 87 VAL A N 1
ATOM 647 C CA . VAL A 1 87 ? 19.583 1.804 -24.068 1.00 95.94 87 VAL A CA 1
ATOM 648 C C . VAL A 1 87 ? 20.377 2.719 -24.999 1.00 95.94 87 VAL A C 1
ATOM 650 O O . VAL A 1 87 ? 19.999 2.902 -26.152 1.00 95.94 87 VAL A O 1
ATOM 653 N N . ALA A 1 88 ? 21.532 3.220 -24.551 1.00 96.81 88 ALA A N 1
ATOM 654 C CA . ALA A 1 88 ? 22.416 4.064 -25.360 1.00 96.81 88 ALA A CA 1
ATOM 655 C C . ALA A 1 88 ? 22.954 3.353 -26.617 1.00 96.81 88 ALA A C 1
ATOM 657 O O . ALA A 1 88 ? 23.293 4.003 -27.602 1.00 96.81 88 ALA A O 1
ATOM 658 N N . ARG A 1 89 ? 23.011 2.015 -26.600 1.00 96.00 89 ARG A N 1
ATOM 659 C CA . ARG A 1 89 ? 23.378 1.175 -27.753 1.00 96.00 89 ARG A CA 1
ATOM 660 C C . ARG A 1 89 ? 22.188 0.832 -28.659 1.00 96.00 89 ARG A C 1
ATOM 662 O O . ARG A 1 89 ? 22.376 0.113 -29.633 1.00 96.00 89 ARG A O 1
ATOM 669 N N . GLY A 1 90 ? 20.979 1.293 -28.332 1.00 94.94 90 GLY A N 1
ATOM 670 C CA . GLY A 1 90 ? 19.750 0.965 -29.058 1.00 94.94 90 GLY A CA 1
ATOM 671 C C . GLY A 1 90 ? 19.295 -0.488 -28.893 1.00 94.94 90 GLY A C 1
ATOM 672 O O . GLY A 1 90 ? 18.524 -0.972 -29.715 1.00 94.94 90 GLY A O 1
ATOM 673 N N . ILE A 1 91 ? 19.788 -1.198 -27.870 1.00 94.62 91 ILE A N 1
ATOM 674 C CA . ILE A 1 91 ? 19.500 -2.627 -27.662 1.00 94.62 91 ILE A CA 1
ATOM 675 C C . ILE A 1 91 ? 18.286 -2.826 -26.748 1.00 94.62 91 ILE A C 1
ATOM 677 O O . ILE A 1 91 ? 17.487 -3.728 -26.984 1.00 94.62 91 ILE A O 1
ATOM 681 N N . LEU A 1 92 ? 18.145 -1.994 -25.711 1.00 93.00 92 LEU A N 1
ATOM 682 C CA . LEU A 1 92 ? 17.020 -2.036 -24.772 1.00 93.00 92 LEU A CA 1
ATOM 683 C C . LEU A 1 92 ? 16.126 -0.794 -24.905 1.00 93.00 92 LEU A C 1
ATOM 685 O O . LEU A 1 92 ? 16.627 0.273 -25.271 1.00 93.00 92 LEU A O 1
ATOM 689 N N . PRO A 1 93 ? 14.818 -0.908 -24.600 1.00 92.75 93 PRO A N 1
ATOM 690 C CA . PRO A 1 93 ? 13.903 0.226 -24.644 1.00 92.75 93 PRO A CA 1
ATOM 691 C C . PRO A 1 93 ? 14.222 1.252 -23.553 1.00 92.75 93 PRO A C 1
ATOM 693 O O . PRO A 1 93 ? 14.803 0.923 -22.516 1.00 92.75 93 PRO A O 1
ATOM 696 N N . ALA A 1 94 ? 13.806 2.500 -23.777 1.00 93.88 94 ALA A N 1
ATOM 697 C CA . ALA A 1 94 ? 13.905 3.549 -22.770 1.00 93.88 94 ALA A CA 1
ATOM 698 C C . ALA A 1 94 ? 13.121 3.179 -21.500 1.00 93.88 94 ALA A C 1
ATOM 700 O O . ALA A 1 94 ? 12.110 2.484 -21.559 1.00 93.88 94 ALA A O 1
ATOM 701 N N . VAL A 1 95 ? 13.599 3.663 -20.355 1.00 92.62 95 VAL A N 1
ATOM 702 C CA . VAL A 1 95 ? 12.908 3.499 -19.072 1.00 92.62 95 VAL A CA 1
ATOM 703 C C . VAL A 1 95 ? 11.662 4.377 -19.069 1.00 92.62 95 VAL A C 1
ATOM 705 O O . VAL A 1 95 ? 11.759 5.580 -19.306 1.00 92.62 95 VAL A O 1
ATOM 708 N N . ASP A 1 96 ? 10.514 3.782 -18.772 1.00 90.31 96 ASP A N 1
ATOM 709 C CA . ASP A 1 96 ? 9.198 4.428 -18.762 1.00 90.31 96 ASP A CA 1
ATOM 710 C C . ASP A 1 96 ? 8.598 4.571 -17.349 1.00 90.31 96 ASP A C 1
ATOM 712 O O . ASP A 1 96 ? 7.503 5.106 -17.187 1.00 90.31 96 ASP A O 1
ATOM 716 N N . ILE A 1 97 ? 9.328 4.145 -16.312 1.00 88.88 97 ILE A N 1
ATOM 717 C CA . ILE A 1 97 ? 8.906 4.253 -14.911 1.00 88.88 97 ILE A CA 1
ATOM 718 C C . ILE A 1 97 ? 9.440 5.551 -14.300 1.00 88.88 97 ILE A C 1
ATOM 720 O O . ILE A 1 97 ? 10.647 5.803 -14.263 1.00 88.88 97 ILE A O 1
ATOM 724 N N . SER A 1 98 ? 8.535 6.360 -13.752 1.00 87.62 98 SER A N 1
ATOM 725 C CA . SER A 1 98 ? 8.876 7.618 -13.086 1.00 87.62 98 SER A CA 1
ATOM 726 C C . SER A 1 98 ? 9.632 7.395 -11.774 1.00 87.62 98 SER A C 1
ATOM 728 O O . SER A 1 98 ? 9.277 6.544 -10.960 1.00 87.62 98 SER A O 1
ATOM 730 N N . ALA A 1 99 ? 10.653 8.210 -11.508 1.00 86.56 99 ALA A N 1
ATOM 731 C CA . ALA A 1 99 ? 11.308 8.238 -10.202 1.00 86.56 99 ALA A CA 1
ATOM 732 C C . ALA A 1 99 ? 10.446 8.946 -9.149 1.00 86.56 99 ALA A C 1
ATOM 734 O O . ALA A 1 99 ? 9.785 9.948 -9.435 1.00 86.56 99 ALA A O 1
ATOM 735 N N . ALA A 1 100 ? 10.498 8.468 -7.905 1.00 81.00 100 ALA A N 1
ATOM 736 C CA . ALA A 1 100 ? 9.928 9.192 -6.778 1.00 81.00 100 ALA A CA 1
ATOM 737 C C . ALA A 1 100 ? 10.701 10.504 -6.565 1.00 81.00 100 ALA A C 1
ATOM 739 O O . ALA A 1 100 ? 11.913 10.492 -6.341 1.00 81.00 100 ALA A O 1
ATOM 740 N N . LYS A 1 101 ? 10.002 11.642 -6.629 1.00 71.69 101 LYS A N 1
ATOM 741 C CA . LYS A 1 101 ? 10.577 12.969 -6.376 1.00 71.69 101 LYS A CA 1
ATOM 742 C C . LYS A 1 101 ? 10.283 13.395 -4.934 1.00 71.69 101 LYS A C 1
ATOM 744 O O . LYS A 1 101 ? 9.147 13.231 -4.502 1.00 71.69 101 LYS A O 1
ATOM 749 N N . PRO A 1 102 ? 11.265 13.917 -4.180 1.00 68.00 102 PRO A N 1
ATOM 750 C CA . PRO A 1 102 ? 11.008 14.590 -2.908 1.00 68.00 102 PRO A CA 1
ATOM 751 C C . PRO A 1 102 ? 10.359 15.979 -3.118 1.00 68.00 102 PRO A C 1
ATOM 753 O O . PRO A 1 102 ? 10.775 16.679 -4.041 1.00 68.00 102 PRO A O 1
ATOM 756 N N . PRO A 1 103 ? 9.424 16.418 -2.250 1.00 70.38 103 PRO A N 1
ATOM 757 C CA . PRO A 1 103 ? 8.744 15.612 -1.237 1.00 70.38 103 PRO A CA 1
ATOM 758 C C . PRO A 1 103 ? 7.871 14.546 -1.907 1.00 70.38 103 PRO A C 1
ATOM 760 O O . PRO A 1 103 ? 7.261 14.801 -2.941 1.00 70.38 103 PRO A O 1
ATOM 763 N N . ILE A 1 104 ? 7.837 13.339 -1.332 1.00 72.88 104 ILE A N 1
ATOM 764 C CA . ILE A 1 104 ? 7.094 12.225 -1.927 1.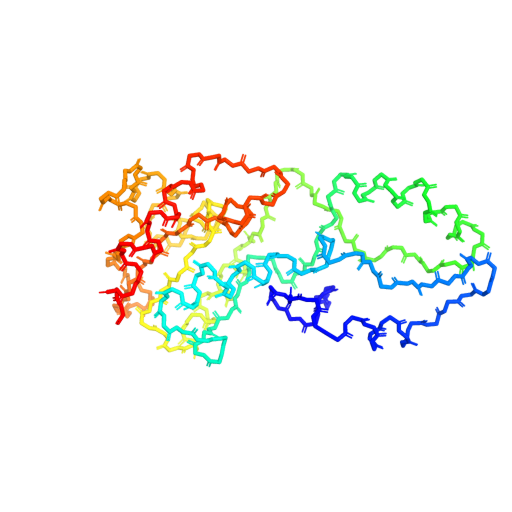00 72.88 104 ILE A CA 1
ATOM 765 C C . ILE A 1 104 ? 5.595 12.462 -1.712 1.00 72.88 104 ILE A C 1
ATOM 767 O O . ILE A 1 104 ? 5.022 12.021 -0.716 1.00 72.88 104 ILE A O 1
ATOM 771 N N . GLU A 1 105 ? 4.972 13.152 -2.659 1.00 81.38 105 GLU A N 1
ATOM 772 C CA . GLU A 1 105 ? 3.522 13.220 -2.795 1.00 81.38 105 GLU A CA 1
ATOM 773 C C . GLU A 1 105 ? 3.038 11.916 -3.439 1.00 81.38 105 GLU A C 1
ATOM 775 O O . GLU A 1 105 ? 3.296 11.636 -4.615 1.00 81.38 105 GLU A O 1
ATOM 780 N N . LEU A 1 106 ? 2.425 11.066 -2.619 1.00 83.75 106 LEU A N 1
ATOM 781 C CA . LEU A 1 106 ? 1.895 9.757 -2.988 1.00 83.75 106 LEU A CA 1
ATOM 782 C C . LEU A 1 106 ? 0.450 9.843 -3.467 1.00 83.75 106 LEU A C 1
ATOM 784 O O . LEU A 1 106 ? 0.041 8.998 -4.245 1.00 83.75 106 LEU A O 1
ATOM 788 N N . ALA A 1 107 ? -0.312 10.837 -3.023 1.00 86.81 107 ALA A N 1
ATOM 789 C CA . ALA A 1 107 ? -1.658 11.081 -3.517 1.00 86.81 107 ALA A CA 1
ATOM 790 C C . ALA A 1 107 ? -1.860 12.582 -3.695 1.00 86.81 107 ALA A C 1
ATOM 792 O O . ALA A 1 107 ? -1.729 13.343 -2.734 1.00 86.81 107 ALA A O 1
ATOM 793 N N . ASP A 1 108 ? -2.198 12.993 -4.911 1.00 90.00 108 ASP A N 1
ATOM 794 C CA . ASP A 1 108 ? -2.713 14.331 -5.173 1.00 90.00 108 ASP A CA 1
ATOM 795 C C . ASP A 1 108 ? -4.212 14.403 -4.818 1.00 90.00 108 ASP A C 1
ATOM 797 O O . ASP A 1 108 ? -4.824 13.440 -4.340 1.00 90.00 108 ASP A O 1
ATOM 801 N N . GLU A 1 109 ? -4.819 15.573 -5.007 1.00 91.69 109 GLU A N 1
ATOM 802 C CA . GLU A 1 109 ? -6.238 15.775 -4.708 1.00 91.69 109 GLU A CA 1
ATOM 803 C C . GLU A 1 109 ? -7.150 14.893 -5.563 1.00 91.69 109 GLU A C 1
ATOM 805 O O . GLU A 1 109 ? -8.108 14.317 -5.047 1.00 91.69 109 GLU A O 1
ATOM 810 N N . HIS A 1 110 ? -6.839 14.741 -6.849 1.00 93.38 110 HIS A N 1
ATOM 811 C CA . HIS A 1 110 ? -7.623 13.905 -7.749 1.00 93.38 110 HIS A CA 1
ATOM 812 C C . HIS A 1 110 ? -7.597 12.440 -7.297 1.00 93.38 110 HIS A C 1
ATOM 814 O O . HIS A 1 110 ? -8.632 11.780 -7.216 1.00 93.38 110 HIS A O 1
ATOM 820 N N . ARG A 1 111 ? -6.420 11.932 -6.928 1.00 94.06 111 ARG A N 1
ATOM 821 C CA . ARG A 1 111 ? -6.254 10.562 -6.466 1.00 94.06 111 ARG A CA 1
ATOM 822 C C . ARG A 1 111 ? -6.931 10.324 -5.125 1.00 94.06 111 ARG A C 1
ATOM 824 O O . ARG A 1 111 ? -7.552 9.280 -4.967 1.00 94.06 111 ARG A O 1
ATOM 831 N N . ARG A 1 112 ? -6.886 11.280 -4.189 1.00 95.38 112 ARG A N 1
ATOM 832 C CA . ARG A 1 112 ? -7.659 11.192 -2.937 1.00 95.38 112 ARG A CA 1
ATOM 833 C C . ARG A 1 112 ? -9.156 11.027 -3.203 1.00 95.38 112 ARG A C 1
ATOM 835 O O . ARG A 1 112 ? -9.773 10.155 -2.599 1.00 95.38 112 ARG A O 1
ATOM 842 N N . HIS A 1 113 ? -9.726 11.805 -4.122 1.00 95.06 113 HIS A N 1
ATOM 843 C CA . HIS A 1 113 ? -11.138 11.667 -4.491 1.00 95.06 113 HIS A CA 1
ATOM 844 C C . HIS A 1 113 ? -11.429 10.327 -5.175 1.00 95.06 113 HIS A C 1
ATOM 846 O O . HIS A 1 113 ? -12.384 9.657 -4.799 1.00 95.06 113 HIS A O 1
ATOM 852 N N . ALA A 1 114 ? -10.556 9.862 -6.072 1.00 95.56 114 ALA A N 1
ATOM 853 C CA . ALA A 1 114 ? -10.702 8.535 -6.668 1.00 95.56 114 ALA A CA 1
ATOM 854 C C . ALA A 1 114 ? -10.685 7.410 -5.610 1.00 95.56 114 ALA A C 1
ATOM 856 O O . ALA A 1 114 ? -11.461 6.466 -5.702 1.00 95.56 114 ALA A O 1
ATOM 857 N N . ILE A 1 115 ? -9.851 7.524 -4.568 1.00 95.88 115 ILE A N 1
ATOM 858 C CA . ILE A 1 115 ? -9.850 6.574 -3.442 1.00 95.88 115 ILE A CA 1
ATOM 859 C C . ILE A 1 115 ? -11.178 6.638 -2.670 1.00 95.88 115 ILE A C 1
ATOM 861 O O . ILE A 1 115 ? -11.689 5.603 -2.249 1.00 95.88 115 ILE A O 1
ATOM 865 N N . MET A 1 116 ? -11.770 7.822 -2.491 1.00 96.06 116 MET A N 1
ATOM 866 C CA . MET A 1 116 ? -13.095 7.950 -1.865 1.00 96.06 116 MET A CA 1
ATOM 867 C C . MET A 1 116 ? -14.193 7.264 -2.683 1.00 96.06 116 MET A C 1
ATOM 869 O O . MET A 1 116 ? -15.066 6.609 -2.105 1.00 96.06 116 MET A O 1
ATOM 873 N N . ASP A 1 117 ? -14.129 7.374 -4.009 1.00 95.62 117 ASP A N 1
ATOM 874 C CA . ASP A 1 117 ? -15.048 6.683 -4.913 1.00 95.62 117 ASP A CA 1
ATOM 875 C C . ASP A 1 117 ? -14.867 5.163 -4.817 1.00 95.62 117 ASP A C 1
ATOM 877 O O . ASP A 1 117 ? -15.851 4.436 -4.695 1.00 95.62 117 ASP A O 1
ATOM 881 N N . GLU A 1 118 ? -13.621 4.677 -4.774 1.00 96.12 118 GLU A N 1
ATOM 882 C CA . GLU A 1 118 ? -13.309 3.258 -4.554 1.00 96.12 118 GLU A CA 1
ATOM 883 C C . GLU A 1 118 ? -13.850 2.748 -3.209 1.00 96.12 118 GLU A C 1
ATOM 885 O O . GLU A 1 118 ? -14.472 1.687 -3.159 1.00 96.12 118 GLU A O 1
ATOM 890 N N . ILE A 1 119 ? -13.681 3.508 -2.119 1.00 96.62 119 ILE A N 1
ATOM 891 C CA . ILE A 1 119 ? -14.226 3.141 -0.801 1.00 96.62 119 ILE A CA 1
ATOM 892 C C . ILE A 1 119 ? -15.752 3.053 -0.868 1.00 96.62 119 ILE A C 1
ATOM 894 O O . ILE A 1 119 ? -16.331 2.074 -0.392 1.00 96.62 119 ILE A O 1
ATOM 898 N N . THR A 1 120 ? -16.402 4.033 -1.494 1.00 95.19 120 THR A N 1
ATOM 899 C CA . THR A 1 120 ? -17.863 4.056 -1.646 1.00 95.19 120 THR A CA 1
ATOM 900 C C . THR A 1 120 ? -18.350 2.862 -2.470 1.00 95.19 120 THR A C 1
ATOM 902 O O . THR A 1 120 ? -19.276 2.166 -2.052 1.00 95.19 120 THR A O 1
ATOM 905 N N . ALA A 1 121 ? -17.691 2.578 -3.596 1.00 96.31 121 ALA A N 1
ATOM 906 C CA . ALA A 1 121 ? -18.015 1.468 -4.487 1.00 96.31 121 ALA A CA 1
ATOM 907 C C . ALA A 1 121 ? -17.775 0.092 -3.845 1.00 96.31 121 ALA A C 1
ATOM 909 O O . ALA A 1 121 ? -18.530 -0.842 -4.110 1.00 96.31 121 ALA A O 1
ATOM 910 N N . SER A 1 122 ? -16.764 -0.033 -2.978 1.00 96.31 122 SER A N 1
ATOM 911 C CA . SER A 1 122 ? -16.440 -1.295 -2.299 1.00 96.31 122 SER A CA 1
ATOM 912 C C . SER A 1 122 ? -17.555 -1.787 -1.376 1.00 96.31 122 SER A C 1
ATOM 914 O O . SER A 1 122 ? -17.645 -2.977 -1.082 1.00 96.31 122 SER A O 1
ATOM 916 N N .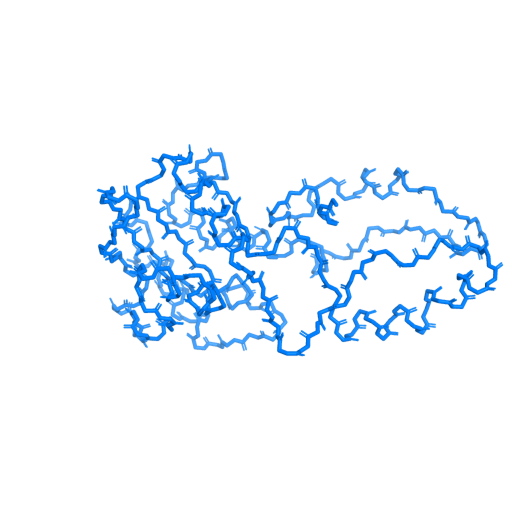 GLY A 1 123 ? -18.383 -0.868 -0.868 1.00 94.56 123 GLY A N 1
ATOM 917 C CA . GLY A 1 123 ? -19.415 -1.188 0.105 1.00 94.56 123 GLY A CA 1
ATOM 918 C C . GLY A 1 123 ? -18.882 -1.664 1.463 1.00 94.56 123 GLY A C 1
ATOM 919 O O . GLY A 1 123 ? -19.693 -2.090 2.283 1.00 94.56 123 GLY A O 1
ATOM 920 N N . ALA A 1 124 ? -17.575 -1.581 1.729 1.00 95.94 124 ALA A N 1
ATOM 921 C CA . ALA A 1 124 ? -16.962 -2.087 2.953 1.00 95.94 124 ALA A CA 1
ATOM 922 C C . ALA A 1 124 ? -17.395 -1.305 4.206 1.00 95.94 124 ALA A C 1
ATOM 924 O O . ALA A 1 124 ? -17.602 -0.094 4.163 1.00 95.94 124 ALA A O 1
ATOM 925 N N . ASP A 1 125 ? -17.480 -1.989 5.350 1.00 96.12 125 ASP A N 1
ATOM 926 C CA . ASP A 1 125 ? -17.762 -1.363 6.654 1.00 96.12 125 ASP A CA 1
ATOM 927 C C . ASP A 1 125 ? -16.498 -0.925 7.403 1.00 96.12 125 ASP A C 1
ATOM 929 O O . ASP A 1 125 ? -16.567 -0.186 8.393 1.00 96.12 125 ASP A O 1
ATOM 933 N N . ILE A 1 126 ? -15.337 -1.414 6.963 1.00 97.69 126 ILE A N 1
ATOM 934 C CA . ILE A 1 126 ? -14.053 -1.209 7.626 1.00 97.69 126 ILE A CA 1
ATOM 935 C C . ILE A 1 126 ? -13.022 -0.746 6.606 1.00 97.69 126 ILE A C 1
ATOM 937 O O . ILE A 1 126 ? -12.771 -1.419 5.610 1.00 97.69 126 ILE A O 1
ATOM 941 N N . LEU A 1 127 ? -12.393 0.388 6.898 1.00 97.81 127 LEU A N 1
ATOM 942 C CA . LEU A 1 127 ? -11.226 0.894 6.195 1.00 97.81 127 LEU A CA 1
ATOM 943 C C . LEU A 1 127 ? -9.971 0.481 6.968 1.00 97.81 127 LEU A C 1
ATOM 945 O O . LEU A 1 127 ? -9.760 0.930 8.094 1.00 97.81 127 LEU A O 1
ATOM 949 N N . VAL A 1 128 ? -9.126 -0.355 6.370 1.00 97.88 128 VAL A N 1
ATOM 950 C CA . VAL A 1 128 ? -7.824 -0.727 6.944 1.00 97.88 128 VAL A CA 1
ATOM 951 C C . VAL A 1 128 ? -6.738 0.124 6.296 1.00 97.88 128 VAL A C 1
ATOM 953 O O . VAL A 1 128 ? -6.592 0.111 5.077 1.00 97.88 128 VAL A O 1
ATOM 956 N N . THR A 1 129 ? -5.951 0.851 7.089 1.00 97.69 129 THR A N 1
ATOM 957 C CA . THR A 1 129 ? -4.831 1.657 6.567 1.00 97.69 129 THR A CA 1
ATOM 958 C C . THR A 1 129 ? -3.494 1.062 6.969 1.00 97.69 129 THR A C 1
ATOM 960 O O . THR A 1 129 ? -3.309 0.686 8.127 1.00 97.69 129 THR A O 1
ATOM 963 N N . LEU A 1 130 ? -2.546 1.035 6.033 1.00 96.50 130 LEU A N 1
ATOM 964 C CA . LEU A 1 130 ? -1.256 0.368 6.193 1.00 96.50 130 LEU A CA 1
ATOM 965 C C . LEU A 1 130 ? -0.102 1.376 6.253 1.00 96.50 130 LEU A C 1
ATOM 967 O O . LEU A 1 130 ? 0.515 1.729 5.250 1.00 96.50 130 LEU A O 1
ATOM 971 N N . GLY A 1 131 ? 0.238 1.793 7.469 1.00 94.88 131 GLY A N 1
ATOM 972 C CA . GLY A 1 131 ? 1.340 2.700 7.767 1.00 94.88 131 GLY A CA 1
ATOM 973 C C . GLY A 1 131 ? 0.979 4.183 7.716 1.00 94.88 131 GLY A C 1
ATOM 974 O O . GLY A 1 131 ? -0.097 4.591 7.290 1.00 94.88 131 GLY A O 1
ATOM 975 N N . ASN A 1 132 ? 1.935 4.999 8.159 1.00 94.75 132 ASN A N 1
ATOM 976 C CA . ASN A 1 132 ? 1.787 6.449 8.259 1.00 94.75 132 ASN A CA 1
ATOM 977 C C . ASN A 1 132 ? 1.456 7.166 6.943 1.00 94.75 132 ASN A C 1
ATOM 979 O O . ASN A 1 132 ? 0.597 8.034 6.992 1.00 94.75 132 ASN A O 1
ATOM 983 N N . PRO A 1 133 ? 2.054 6.842 5.779 1.00 94.12 133 PRO A N 1
ATOM 984 C CA . PRO A 1 133 ? 1.815 7.643 4.579 1.00 94.12 133 PRO A CA 1
ATOM 985 C C . PRO A 1 133 ? 0.338 7.714 4.164 1.00 94.12 133 PRO A C 1
ATOM 987 O O . PRO A 1 133 ? -0.122 8.768 3.741 1.00 94.12 133 PRO A O 1
ATOM 990 N N . VAL A 1 134 ? -0.426 6.630 4.351 1.00 95.38 134 VAL A N 1
ATOM 991 C CA . VAL A 1 134 ? -1.882 6.610 4.101 1.00 95.38 134 VAL A CA 1
ATOM 992 C C . VAL A 1 134 ? -2.624 7.508 5.087 1.00 95.38 134 VAL A C 1
ATOM 994 O O . VAL A 1 134 ? -3.552 8.221 4.711 1.00 95.38 134 VAL A O 1
ATOM 997 N N . LEU A 1 135 ? -2.192 7.530 6.346 1.00 97.00 135 LEU A N 1
ATOM 998 C CA . LEU A 1 135 ? -2.776 8.414 7.348 1.00 97.00 135 LEU A CA 1
ATOM 999 C C . LEU A 1 135 ? -2.469 9.890 7.043 1.00 97.00 135 LEU A C 1
ATOM 1001 O O . LEU A 1 135 ? -3.362 10.732 7.070 1.00 97.00 135 LEU A O 1
ATOM 1005 N N . GLU A 1 136 ? -1.215 10.191 6.709 1.00 95.75 136 GLU A N 1
ATOM 1006 C CA . GLU A 1 136 ? -0.706 11.544 6.469 1.00 95.75 136 GLU A CA 1
ATOM 1007 C C . GLU A 1 136 ? -1.255 12.162 5.180 1.00 95.75 136 GLU A C 1
ATOM 1009 O O . GLU A 1 136 ? -1.593 13.342 5.170 1.00 95.75 136 GLU A O 1
ATOM 1014 N N . GLN A 1 137 ? -1.351 11.381 4.101 1.00 95.12 137 GLN A N 1
ATOM 1015 C CA . GLN A 1 137 ? -1.653 11.904 2.762 1.00 95.12 137 GLN A CA 1
ATOM 1016 C C . GLN A 1 137 ? -3.080 11.629 2.284 1.00 95.12 137 GLN A C 1
ATOM 1018 O O . GLN A 1 137 ? -3.488 12.178 1.260 1.00 95.12 137 GLN A O 1
ATOM 1023 N N . PHE A 1 138 ? -3.844 10.813 3.015 1.00 96.62 138 PHE A N 1
ATOM 1024 C CA . PHE A 1 138 ? -5.246 10.535 2.711 1.00 96.62 138 PHE A CA 1
ATOM 1025 C C . PHE A 1 138 ? -6.158 10.755 3.924 1.00 96.62 138 PHE A C 1
ATOM 1027 O O . PHE A 1 138 ? -6.976 11.667 3.884 1.00 96.62 138 PHE A O 1
ATOM 1034 N N . VAL A 1 139 ? -6.002 10.005 5.023 1.00 96.94 139 VAL A N 1
ATOM 1035 C CA . VAL A 1 139 ? -6.951 10.073 6.162 1.00 96.94 139 VAL A CA 1
ATOM 1036 C C . VAL A 1 139 ? -7.034 11.472 6.773 1.00 96.94 139 VAL A C 1
ATOM 1038 O O . VAL A 1 139 ? -8.134 11.986 6.960 1.00 96.94 139 VAL A O 1
ATOM 1041 N N . GLY A 1 140 ? -5.889 12.095 7.063 1.00 95.62 140 GLY A N 1
ATOM 1042 C CA . GLY A 1 140 ? -5.827 13.449 7.613 1.00 95.62 140 GLY A CA 1
ATOM 1043 C C . GLY A 1 140 ? -6.423 14.498 6.664 1.00 95.62 140 GLY A C 1
ATOM 1044 O O . GLY A 1 140 ? -7.367 15.181 7.058 1.00 95.62 140 GLY A O 1
ATOM 1045 N N . PRO A 1 141 ? -5.932 14.613 5.413 1.00 94.88 141 PRO A N 1
ATOM 1046 C CA . PRO A 1 141 ? -6.457 15.564 4.431 1.00 94.88 141 PRO A CA 1
ATOM 1047 C C . PRO A 1 141 ? -7.949 15.402 4.119 1.00 94.88 141 PRO A C 1
ATOM 1049 O O . PRO A 1 141 ? -8.623 16.396 3.876 1.00 94.88 141 PRO A O 1
ATOM 1052 N N . MET A 1 142 ? -8.474 14.174 4.158 1.00 95.38 142 MET A N 1
ATOM 1053 C CA . MET A 1 142 ? -9.899 13.899 3.939 1.00 95.38 142 MET A CA 1
ATOM 1054 C C . MET A 1 142 ? -10.756 14.067 5.205 1.00 95.38 142 MET A C 1
ATOM 1056 O O . MET A 1 142 ? -11.959 13.822 5.164 1.00 95.38 142 MET A O 1
ATOM 1060 N N . GLY A 1 143 ? -10.161 14.453 6.340 1.00 94.62 143 GLY A N 1
ATOM 1061 C CA . GLY A 1 143 ? -10.881 14.643 7.602 1.00 94.62 143 GLY A CA 1
ATOM 1062 C C . GLY A 1 143 ? -11.442 13.350 8.203 1.00 94.62 143 GLY A C 1
ATOM 1063 O O . GLY A 1 143 ? -12.373 13.400 9.002 1.00 94.62 143 GLY A O 1
ATOM 1064 N N . LEU A 1 144 ? -10.892 12.189 7.832 1.00 95.31 144 LEU A N 1
ATOM 1065 C CA . LEU A 1 144 ? -11.372 10.876 8.276 1.00 95.31 144 LEU A CA 1
ATOM 1066 C C . LEU A 1 144 ? -10.790 10.454 9.632 1.00 95.31 144 LEU A C 1
ATOM 1068 O O . LEU A 1 144 ? -11.253 9.486 10.224 1.00 95.31 144 LEU A O 1
ATOM 1072 N N . GLY A 1 145 ? -9.760 11.141 10.127 1.00 94.44 145 GLY A N 1
ATOM 1073 C CA . GLY A 1 145 ? -9.107 10.804 11.388 1.00 94.44 145 GLY A CA 1
ATOM 1074 C C . GLY A 1 145 ? -7.746 11.474 11.546 1.00 94.44 145 GLY A C 1
ATOM 1075 O O . GLY A 1 145 ? -7.447 12.488 10.920 1.00 94.44 145 GLY A O 1
ATOM 1076 N N . HIS A 1 146 ? -6.904 10.899 12.403 1.00 95.94 146 HIS A N 1
ATOM 1077 C CA . HIS A 1 146 ? -5.559 11.411 12.647 1.00 95.94 146 HIS A CA 1
ATOM 1078 C C . HIS A 1 146 ? -4.580 11.045 11.528 1.00 95.94 146 HIS A C 1
ATOM 1080 O O . HIS A 1 146 ? -4.679 9.991 10.902 1.00 95.94 146 HIS A O 1
ATOM 1086 N N . SER A 1 147 ? -3.567 11.892 11.349 1.00 95.50 147 SER A N 1
ATOM 1087 C CA . SER A 1 147 ? -2.514 11.716 10.350 1.00 95.50 147 SER A CA 1
ATOM 1088 C C . SER A 1 147 ? -1.355 10.824 10.801 1.00 95.50 147 SER A C 1
ATOM 1090 O O . SER A 1 147 ? -0.479 10.537 10.002 1.00 95.50 147 SER A O 1
ATOM 1092 N N . ALA A 1 148 ? -1.313 10.356 12.052 1.00 96.44 148 ALA A N 1
ATOM 1093 C CA . ALA A 1 148 ? -0.193 9.566 12.563 1.00 96.44 148 ALA A CA 1
ATOM 1094 C C . ALA A 1 148 ? -0.666 8.295 13.270 1.00 96.44 148 ALA A C 1
ATOM 1096 O O . ALA A 1 148 ? -1.524 8.345 14.150 1.00 96.44 148 ALA A O 1
ATOM 1097 N N . LEU A 1 149 ? -0.035 7.157 12.954 1.00 96.75 149 LEU A N 1
ATOM 1098 C CA . LEU A 1 149 ? -0.397 5.856 13.525 1.00 96.75 149 LEU A CA 1
ATOM 1099 C C . LEU A 1 149 ? -0.265 5.841 15.053 1.00 96.75 149 LEU A C 1
ATOM 1101 O O . LEU A 1 149 ? -1.101 5.275 15.749 1.00 96.75 149 LEU A O 1
ATOM 1105 N N . ARG A 1 150 ? 0.759 6.520 15.587 1.00 96.62 150 ARG A N 1
ATOM 1106 C CA . ARG A 1 150 ? 1.004 6.614 17.036 1.00 96.62 150 ARG A CA 1
ATOM 1107 C C . ARG A 1 150 ? -0.163 7.233 17.804 1.00 96.62 150 ARG A C 1
ATOM 1109 O O . ARG A 1 150 ? -0.325 6.904 18.973 1.00 96.62 150 ARG A O 1
ATOM 1116 N N . THR A 1 151 ? -0.958 8.092 17.167 1.00 96.69 151 THR A N 1
ATOM 1117 C CA . THR A 1 151 ? -2.125 8.729 17.792 1.00 96.69 151 THR A CA 1
ATOM 1118 C C . THR A 1 151 ? -3.250 7.729 18.054 1.00 96.69 151 THR A C 1
ATOM 1120 O O . THR A 1 151 ? -4.025 7.916 18.983 1.00 96.69 151 THR A O 1
ATOM 1123 N N . PHE A 1 152 ? -3.318 6.646 17.278 1.00 95.56 152 PHE A N 1
ATOM 1124 C CA . PHE A 1 152 ? -4.309 5.587 17.469 1.00 95.56 152 PHE A CA 1
ATOM 1125 C C . PHE A 1 152 ? -3.893 4.556 18.523 1.00 95.56 152 PHE A C 1
ATOM 1127 O O . PHE A 1 152 ? -4.742 3.881 19.093 1.00 95.56 152 PHE A O 1
ATOM 1134 N N . GLY A 1 153 ? -2.596 4.444 18.814 1.00 94.12 153 GLY A N 1
ATOM 1135 C CA . GLY A 1 153 ? -2.096 3.545 19.846 1.00 94.12 153 GLY A CA 1
ATOM 1136 C C . GLY A 1 153 ? -0.621 3.214 19.671 1.00 94.12 153 GLY A C 1
ATOM 1137 O O . GLY A 1 153 ? -0.142 2.932 18.573 1.00 94.12 153 GLY A O 1
ATOM 1138 N N . CYS A 1 154 ? 0.105 3.237 20.783 1.00 94.75 154 CYS A N 1
ATOM 1139 C CA . CYS A 1 154 ? 1.539 2.957 20.853 1.00 94.75 154 CYS A CA 1
ATOM 1140 C C . CYS A 1 154 ? 1.865 1.877 21.907 1.00 94.75 154 CYS A C 1
ATOM 1142 O O . CYS A 1 154 ? 3.017 1.665 22.276 1.00 94.75 154 CYS A O 1
ATOM 1144 N N . THR A 1 155 ? 0.842 1.177 22.392 1.00 96.06 155 THR A N 1
ATOM 1145 C CA . THR A 1 155 ? 0.952 0.089 23.365 1.00 96.06 155 THR A CA 1
ATOM 1146 C C . THR A 1 155 ? 0.228 -1.147 22.833 1.00 96.06 155 THR A C 1
ATOM 1148 O O . THR A 1 155 ? -0.655 -1.001 21.982 1.00 96.06 155 THR A O 1
ATOM 1151 N N . PRO A 1 156 ? 0.559 -2.355 23.323 1.00 94.94 156 PRO A N 1
ATOM 1152 C CA 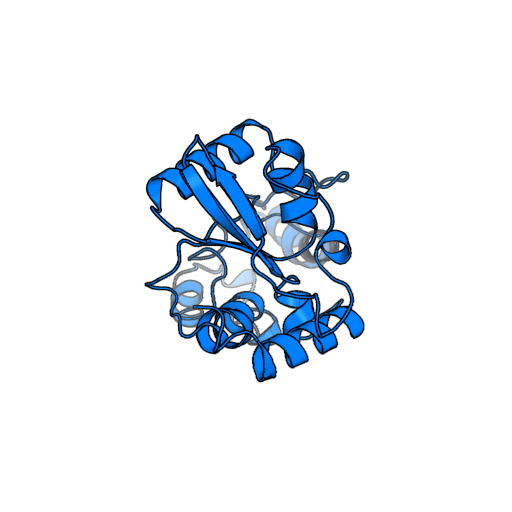. PRO A 1 156 ? -0.148 -3.579 22.948 1.00 94.94 156 PRO A CA 1
ATOM 1153 C C . PRO A 1 156 ? -1.670 -3.490 23.104 1.00 94.94 156 PRO A C 1
ATOM 1155 O O . PRO A 1 156 ? -2.407 -3.978 22.253 1.00 94.94 156 PRO A O 1
ATOM 1158 N N . ASP A 1 157 ? -2.141 -2.812 24.152 1.00 93.50 157 ASP A N 1
ATOM 1159 C CA . ASP A 1 157 ? -3.572 -2.706 24.438 1.00 93.50 157 ASP A CA 1
ATOM 1160 C C . ASP A 1 157 ? -4.299 -1.714 23.521 1.00 93.50 157 ASP A C 1
ATOM 1162 O O . ASP A 1 157 ? -5.482 -1.910 23.231 1.00 93.50 157 ASP A O 1
ATOM 1166 N N . ALA A 1 158 ? -3.612 -0.668 23.051 1.00 95.38 158 ALA A N 1
ATOM 1167 C CA . ALA A 1 158 ? -4.206 0.405 22.250 1.00 95.38 158 ALA A CA 1
ATOM 1168 C C . ALA A 1 158 ? -4.008 0.232 20.735 1.00 95.38 158 ALA A C 1
ATOM 1170 O O . ALA A 1 158 ? -4.819 0.713 19.952 1.00 95.38 158 ALA A O 1
ATOM 1171 N N . TYR A 1 159 ? -2.936 -0.429 20.300 1.00 97.62 159 TYR A N 1
ATOM 1172 C CA . TYR A 1 159 ? -2.628 -0.596 18.881 1.00 97.62 159 TYR A CA 1
ATOM 1173 C C . TYR A 1 159 ? -3.625 -1.527 18.167 1.00 97.62 159 TYR A C 1
ATOM 1175 O O . TYR A 1 159 ? -4.030 -2.561 18.700 1.00 97.62 159 TYR A O 1
ATOM 1183 N N . GLY A 1 160 ? -3.987 -1.178 16.926 1.00 96.75 160 GLY A N 1
ATOM 1184 C CA . GLY A 1 160 ? -4.829 -2.011 16.063 1.00 96.75 160 GLY A CA 1
ATOM 1185 C C . GLY A 1 160 ? -6.267 -2.162 16.562 1.00 96.75 160 GLY A C 1
ATOM 1186 O O . GLY A 1 160 ? -6.835 -3.256 16.516 1.00 96.75 160 GLY A O 1
ATOM 1187 N N . ARG A 1 161 ? -6.852 -1.067 17.058 1.00 97.25 161 ARG A N 1
ATOM 1188 C CA . ARG A 1 161 ? -8.263 -0.974 17.451 1.00 97.25 161 ARG A CA 1
ATOM 1189 C C . ARG A 1 161 ? -9.099 -0.323 16.351 1.00 97.25 161 ARG A C 1
ATOM 1191 O O . ARG A 1 161 ? -8.575 0.350 15.469 1.00 97.25 161 ARG A O 1
ATOM 1198 N N . LEU A 1 162 ? -10.408 -0.556 16.404 1.00 97.88 162 LEU A N 1
ATOM 1199 C CA . LEU A 1 162 ? -11.371 0.049 15.488 1.00 97.88 162 LEU A CA 1
ATOM 1200 C C . LEU A 1 162 ? -11.786 1.425 16.006 1.00 97.88 162 LEU A C 1
ATOM 1202 O O . LEU A 1 162 ? -12.188 1.561 17.161 1.00 97.88 162 LEU A O 1
ATOM 1206 N N . HIS A 1 163 ? -11.737 2.421 15.132 1.00 97.81 163 HIS A N 1
ATOM 1207 C CA . HIS A 1 163 ? -12.136 3.792 15.428 1.00 97.81 163 HIS A CA 1
ATOM 1208 C C . HIS A 1 163 ? -13.333 4.184 14.559 1.00 97.81 163 HIS A C 1
ATOM 1210 O O . HIS A 1 163 ? -13.321 3.895 13.365 1.00 97.81 163 HIS A O 1
ATOM 1216 N N . PRO A 1 164 ? -14.375 4.824 15.109 1.00 97.50 164 PRO A N 1
ATOM 1217 C CA . PRO A 1 164 ? -15.501 5.280 14.304 1.00 97.50 164 PRO A CA 1
ATOM 1218 C C . PRO A 1 164 ? -15.056 6.394 13.353 1.00 97.50 164 PRO A C 1
ATOM 1220 O O . PRO A 1 164 ? -14.370 7.327 13.765 1.00 97.50 164 PRO A O 1
ATOM 1223 N N . ILE A 1 165 ? -15.470 6.300 12.091 1.00 97.25 165 ILE A N 1
ATOM 1224 C CA . ILE A 1 165 ? -15.255 7.325 11.066 1.00 97.25 165 ILE A CA 1
ATOM 1225 C C . ILE A 1 165 ? -16.530 7.510 10.237 1.00 97.25 165 ILE A C 1
ATOM 1227 O O . ILE A 1 165 ? -17.424 6.662 10.244 1.00 97.25 165 ILE A O 1
ATOM 1231 N N . THR A 1 166 ? -16.620 8.622 9.512 1.00 95.50 166 THR A N 1
ATOM 1232 C CA . THR A 1 166 ? -17.701 8.870 8.549 1.00 95.50 166 THR A CA 1
ATOM 1233 C C . THR A 1 166 ? -17.100 9.121 7.177 1.00 95.50 166 THR A C 1
ATOM 1235 O O . THR A 1 166 ? -16.278 10.018 7.024 1.00 95.50 166 THR A O 1
ATOM 1238 N N . VAL A 1 167 ? -17.522 8.343 6.184 1.00 93.31 167 VAL A N 1
ATOM 1239 C CA . VAL A 1 167 ? -17.072 8.456 4.791 1.00 93.31 167 VAL A CA 1
ATOM 1240 C C . VAL A 1 167 ? -18.304 8.732 3.941 1.00 93.31 167 VAL A C 1
ATOM 1242 O O . VAL A 1 167 ? -19.234 7.933 3.946 1.00 93.31 167 VAL A O 1
ATOM 1245 N N . ALA A 1 168 ? -18.351 9.880 3.258 1.00 88.56 168 ALA A N 1
ATOM 1246 C CA . ALA A 1 168 ? -19.493 10.278 2.421 1.00 88.56 168 ALA A CA 1
ATOM 1247 C C . ALA A 1 168 ? -20.867 10.156 3.131 1.00 88.56 168 ALA A C 1
ATOM 1249 O O . ALA A 1 168 ? -21.859 9.734 2.544 1.00 88.56 168 ALA A O 1
ATOM 1250 N N . GLY A 1 169 ? -20.923 10.485 4.428 1.00 89.75 169 GLY A N 1
ATOM 1251 C CA . GLY A 1 169 ? -22.141 10.387 5.247 1.00 89.75 169 GLY A CA 1
ATOM 1252 C C . GLY A 1 169 ? -22.482 8.978 5.755 1.00 89.75 169 GLY A C 1
ATOM 1253 O O . GLY A 1 169 ? -23.416 8.832 6.541 1.00 89.75 169 GLY A O 1
ATOM 1254 N N . ARG A 1 170 ? -21.721 7.946 5.374 1.00 94.50 170 ARG A N 1
ATOM 1255 C CA . ARG A 1 170 ? -21.860 6.575 5.879 1.00 94.50 170 ARG A CA 1
ATOM 1256 C C . ARG A 1 170 ? -20.958 6.350 7.092 1.00 94.50 170 ARG A C 1
ATOM 1258 O O . ARG A 1 170 ? -19.766 6.655 7.057 1.00 94.50 170 ARG A O 1
ATOM 1265 N N . ALA A 1 171 ? -21.518 5.760 8.146 1.00 96.44 171 ALA A N 1
ATOM 1266 C CA . ALA A 1 171 ? -20.745 5.298 9.293 1.00 96.44 171 ALA A CA 1
ATOM 1267 C C . ALA A 1 171 ? -19.872 4.095 8.900 1.00 96.44 171 ALA A C 1
ATOM 1269 O O . ALA A 1 171 ? -20.366 3.112 8.348 1.00 96.44 171 ALA A O 1
ATOM 1270 N N . MET A 1 172 ? -18.579 4.178 9.199 1.00 97.62 172 MET A N 1
ATOM 1271 C CA . MET A 1 172 ? -17.589 3.127 8.960 1.00 97.62 172 MET A CA 1
ATOM 1272 C C . MET A 1 172 ? -16.632 3.033 10.152 1.00 97.62 172 MET A C 1
ATOM 1274 O O . MET A 1 172 ? -16.668 3.851 11.076 1.00 97.62 172 MET A O 1
ATOM 1278 N N . ARG A 1 173 ? -15.751 2.030 10.144 1.00 98.00 173 ARG A N 1
ATOM 1279 C CA . ARG A 1 173 ? -14.684 1.890 11.141 1.00 98.00 173 ARG A CA 1
ATOM 1280 C C . ARG A 1 173 ? -13.312 1.953 10.478 1.00 98.00 173 ARG A C 1
ATOM 1282 O O . ARG A 1 173 ? -13.079 1.300 9.471 1.00 98.00 173 ARG A O 1
ATOM 1289 N N . LEU A 1 174 ? -12.394 2.709 11.061 1.00 98.31 174 LEU A N 1
ATOM 1290 C CA . LEU A 1 174 ? -10.987 2.760 10.684 1.00 98.31 174 LEU A CA 1
ATOM 1291 C C . LEU A 1 174 ? -10.193 1.775 11.542 1.00 98.31 174 LEU A C 1
ATOM 1293 O O . LEU A 1 174 ? -10.261 1.837 12.769 1.00 98.31 174 LEU A O 1
ATOM 1297 N N . LEU A 1 175 ? -9.415 0.907 10.900 1.00 98.44 175 LEU A N 1
ATOM 1298 C CA . LEU A 1 175 ? -8.427 0.039 11.534 1.00 98.44 175 LEU A CA 1
ATOM 1299 C C . LEU A 1 175 ? -7.018 0.455 11.073 1.00 98.44 175 LEU A C 1
ATOM 1301 O O . LEU A 1 175 ? -6.560 0.029 10.008 1.00 98.44 175 LEU A O 1
ATOM 1305 N N . PRO A 1 176 ? -6.320 1.306 11.839 1.00 98.06 176 PRO A N 1
ATOM 1306 C CA . PRO A 1 176 ? -4.992 1.769 11.481 1.00 98.06 176 PRO A CA 1
ATOM 1307 C C . PRO A 1 176 ? -3.932 0.768 11.948 1.00 98.06 176 PRO A C 1
ATOM 1309 O O . PRO A 1 176 ? -3.827 0.450 13.133 1.00 98.06 176 PRO A O 1
ATOM 1312 N N . LEU A 1 177 ? -3.126 0.272 11.009 1.00 98.12 177 LEU A N 1
ATOM 1313 C CA . LEU A 1 177 ? -2.077 -0.712 11.261 1.00 98.12 177 LEU A CA 1
ATOM 1314 C C . LEU A 1 177 ? -0.742 -0.244 10.678 1.00 98.12 177 LEU A C 1
ATOM 1316 O O . LEU A 1 177 ? -0.674 0.620 9.806 1.00 98.12 177 LEU A O 1
ATOM 1320 N N . ALA A 1 178 ? 0.352 -0.823 11.163 1.00 97.06 178 ALA A N 1
ATOM 1321 C CA . ALA A 1 178 ? 1.674 -0.626 10.590 1.00 97.06 178 ALA A CA 1
ATOM 1322 C C . ALA A 1 178 ? 1.719 -1.137 9.140 1.00 97.06 178 ALA A C 1
ATOM 1324 O O . ALA A 1 178 ? 0.946 -2.006 8.746 1.00 97.06 178 ALA A O 1
ATOM 1325 N N . HIS A 1 179 ? 2.645 -0.614 8.339 1.00 95.25 179 HIS A N 1
ATOM 1326 C CA . HIS A 1 179 ? 2.843 -1.064 6.957 1.00 95.25 179 HIS A CA 1
ATOM 1327 C C . HIS A 1 179 ? 3.399 -2.508 6.915 1.00 95.25 179 HIS A C 1
ATOM 1329 O O . HIS A 1 179 ? 4.249 -2.810 7.759 1.00 95.25 179 HIS A O 1
ATOM 1335 N N . PRO A 1 180 ? 3.056 -3.362 5.921 1.00 94.19 180 PRO A N 1
ATOM 1336 C CA . PRO A 1 180 ? 3.544 -4.747 5.815 1.00 94.19 180 PRO A CA 1
ATOM 1337 C C . PRO A 1 180 ? 5.060 -4.891 5.948 1.00 94.19 180 PRO A C 1
ATOM 1339 O O . PRO A 1 180 ? 5.557 -5.784 6.619 1.00 94.19 180 PRO A O 1
ATOM 1342 N N . ARG A 1 181 ? 5.817 -3.933 5.405 1.00 91.00 181 ARG A N 1
ATOM 1343 C CA . ARG A 1 181 ? 7.276 -3.839 5.597 1.00 91.00 181 ARG A CA 1
ATOM 1344 C C . ARG A 1 181 ? 7.716 -3.917 7.071 1.00 91.00 181 ARG A C 1
ATOM 1346 O O . ARG A 1 181 ? 8.728 -4.536 7.371 1.00 91.00 181 ARG A O 1
ATOM 1353 N N . GLN A 1 182 ? 6.972 -3.280 7.973 1.00 93.50 182 GLN A N 1
ATOM 1354 C CA . GLN A 1 182 ? 7.239 -3.283 9.412 1.00 93.50 182 GLN A CA 1
ATOM 1355 C C . GLN A 1 182 ? 6.838 -4.622 10.040 1.00 93.50 182 GLN A C 1
ATOM 1357 O O . GLN A 1 182 ? 7.630 -5.215 10.764 1.00 93.50 182 GLN A O 1
ATOM 1362 N N . ALA A 1 183 ? 5.635 -5.106 9.717 1.00 92.50 183 ALA A N 1
ATOM 1363 C CA . ALA A 1 183 ? 5.077 -6.351 10.239 1.00 92.50 183 ALA A CA 1
ATOM 1364 C C . ALA A 1 183 ? 5.894 -7.592 9.858 1.00 92.50 183 ALA A C 1
ATOM 1366 O O . ALA A 1 183 ? 6.171 -8.427 10.709 1.00 92.50 183 ALA A O 1
ATOM 1367 N N . GLY A 1 184 ? 6.307 -7.691 8.593 1.00 91.06 184 GLY A N 1
ATOM 1368 C CA . GLY A 1 184 ? 7.073 -8.820 8.062 1.00 91.06 184 GLY A CA 1
ATOM 1369 C C . GLY A 1 184 ? 8.587 -8.652 8.156 1.00 91.06 184 GLY A C 1
ATOM 1370 O O . GLY A 1 184 ? 9.307 -9.396 7.502 1.00 91.06 184 GLY A O 1
ATOM 1371 N N . ALA A 1 185 ? 9.070 -7.645 8.893 1.00 89.88 185 ALA A N 1
ATOM 1372 C CA . ALA A 1 185 ? 10.493 -7.332 9.032 1.00 89.88 185 ALA A CA 1
ATOM 1373 C C . ALA A 1 185 ? 11.262 -7.241 7.694 1.00 89.88 185 ALA A C 1
ATOM 1375 O O . ALA A 1 185 ? 12.381 -7.730 7.553 1.00 89.88 185 ALA A O 1
ATOM 1376 N N . LEU A 1 186 ? 10.650 -6.608 6.690 1.00 84.62 186 LEU A N 1
ATOM 1377 C CA . LEU A 1 186 ? 11.203 -6.528 5.341 1.00 84.62 186 LEU A CA 1
ATOM 1378 C C . LEU A 1 186 ? 12.130 -5.307 5.217 1.00 84.62 186 LEU A C 1
ATOM 1380 O O . LEU A 1 186 ? 11.684 -4.167 5.341 1.00 84.62 186 LEU A O 1
ATOM 1384 N N . GLY A 1 187 ? 13.409 -5.506 4.901 1.00 82.75 187 GLY A N 1
ATOM 1385 C CA . GLY A 1 187 ? 14.354 -4.400 4.688 1.00 82.75 187 GLY A CA 1
ATOM 1386 C C . GLY A 1 187 ? 14.405 -3.418 5.870 1.00 82.75 187 GLY A C 1
ATOM 1387 O O . GLY A 1 187 ? 14.519 -3.833 7.016 1.00 82.75 187 GLY A O 1
ATOM 1388 N N . LYS A 1 188 ? 14.317 -2.101 5.606 1.00 78.94 188 LYS A N 1
ATOM 1389 C CA . LYS A 1 188 ? 14.284 -1.084 6.674 1.00 78.94 188 LYS A CA 1
ATOM 1390 C C . LYS A 1 188 ? 12.943 -1.122 7.417 1.00 78.94 188 LYS A C 1
ATOM 1392 O O . LYS A 1 188 ? 11.931 -0.610 6.923 1.00 78.94 188 LYS A O 1
ATOM 1397 N N . ASN A 1 189 ? 12.969 -1.672 8.622 1.00 88.75 189 ASN A N 1
ATOM 1398 C CA . ASN A 1 189 ? 11.828 -1.857 9.508 1.00 88.75 189 ASN A CA 1
ATOM 1399 C C . ASN A 1 189 ? 12.070 -1.236 10.902 1.00 88.75 189 ASN A C 1
ATOM 1401 O O . ASN A 1 189 ? 13.138 -0.719 11.218 1.00 88.75 189 ASN A O 1
ATOM 1405 N N . SER A 1 190 ? 11.027 -1.256 11.724 1.00 92.62 190 SER A N 1
ATOM 1406 C CA . SER A 1 190 ? 10.977 -0.805 13.104 1.00 92.62 190 SER A CA 1
ATOM 1407 C C . SER A 1 190 ? 10.576 -1.998 13.953 1.00 92.62 190 SER A C 1
ATOM 1409 O O . SER A 1 190 ? 9.434 -2.454 13.882 1.00 92.62 190 SER A O 1
ATOM 1411 N N . GLU A 1 191 ? 11.507 -2.477 14.775 1.00 92.06 191 GLU A N 1
ATOM 1412 C CA . GLU A 1 191 ? 11.266 -3.588 15.703 1.00 92.06 191 GLU A CA 1
ATOM 1413 C C . GLU A 1 191 ? 10.075 -3.312 16.620 1.00 92.06 191 GLU A C 1
ATOM 1415 O O . GLU A 1 191 ? 9.268 -4.196 16.885 1.00 92.06 191 GLU A O 1
ATOM 1420 N N . TRP A 1 192 ? 9.911 -2.056 17.039 1.00 94.62 192 TRP A N 1
ATOM 1421 C CA . TRP A 1 192 ? 8.800 -1.639 17.884 1.00 94.62 192 TRP A CA 1
ATOM 1422 C C . TRP A 1 192 ? 7.434 -1.831 17.209 1.00 94.62 192 TRP A C 1
ATOM 1424 O O . TRP A 1 192 ? 6.544 -2.450 17.791 1.00 94.62 192 TRP A O 1
ATOM 1434 N N . TRP A 1 193 ? 7.266 -1.366 15.965 1.00 96.38 193 TRP A N 1
ATOM 1435 C CA . TRP A 1 193 ? 6.019 -1.596 15.226 1.00 96.38 193 TRP A CA 1
ATOM 1436 C C . TRP A 1 193 ? 5.811 -3.071 14.876 1.00 96.38 193 TRP A C 1
ATOM 1438 O O . TRP A 1 193 ? 4.680 -3.550 14.940 1.00 96.38 193 TRP A O 1
ATOM 1448 N N . GLY A 1 194 ? 6.886 -3.793 14.547 1.00 96.25 194 GLY A N 1
ATOM 1449 C CA . GLY A 1 194 ? 6.837 -5.236 14.310 1.00 96.25 194 GLY A CA 1
ATOM 1450 C C . GLY A 1 194 ? 6.350 -6.004 15.542 1.00 96.25 194 GLY A C 1
ATOM 1451 O O . GLY A 1 194 ? 5.431 -6.812 15.437 1.00 96.25 194 GLY A O 1
ATOM 1452 N N . GLY A 1 195 ? 6.884 -5.694 16.726 1.00 96.69 195 GLY A N 1
ATOM 1453 C CA . GLY A 1 195 ? 6.491 -6.319 17.992 1.00 96.69 195 GLY A CA 1
ATOM 1454 C C . GLY A 1 195 ? 5.051 -6.006 18.410 1.00 96.69 195 GLY A C 1
ATOM 1455 O O . GLY A 1 195 ? 4.318 -6.908 18.829 1.00 96.69 195 GLY A O 1
ATOM 1456 N N . LEU A 1 196 ? 4.609 -4.752 18.241 1.00 97.38 196 LEU A N 1
ATOM 1457 C CA . LEU A 1 196 ? 3.206 -4.376 18.457 1.00 97.38 196 LEU A CA 1
ATOM 1458 C C . LEU A 1 196 ? 2.273 -5.144 17.519 1.00 97.38 196 LEU A C 1
ATOM 1460 O O . LEU A 1 196 ? 1.252 -5.669 17.960 1.00 97.38 196 LEU A O 1
ATOM 1464 N N . HIS A 1 197 ? 2.636 -5.265 16.243 1.00 98.06 197 HIS A N 1
ATOM 1465 C CA . HIS A 1 197 ? 1.819 -5.987 15.278 1.00 98.06 197 HIS A CA 1
ATOM 1466 C C . HIS A 1 197 ? 1.801 -7.498 15.517 1.00 98.06 197 HIS A C 1
ATOM 1468 O O . HIS A 1 197 ? 0.735 -8.098 15.447 1.00 98.06 197 HIS A O 1
ATOM 1474 N N . ALA A 1 198 ? 2.925 -8.104 15.903 1.00 97.56 198 ALA A N 1
ATOM 1475 C CA . ALA A 1 198 ? 2.968 -9.508 16.309 1.00 97.56 198 ALA A CA 1
ATOM 1476 C C . ALA A 1 198 ? 2.046 -9.795 17.505 1.00 97.56 198 ALA A C 1
ATOM 1478 O O . ALA A 1 198 ? 1.330 -10.795 17.523 1.00 97.56 198 ALA A O 1
ATOM 1479 N N . THR A 1 199 ? 2.018 -8.882 18.477 1.00 97.44 199 THR A N 1
ATOM 1480 C CA . THR A 1 199 ? 1.115 -8.971 19.632 1.00 97.44 199 THR A CA 1
ATOM 1481 C C . THR A 1 199 ? -0.345 -8.825 19.206 1.00 97.44 199 THR A C 1
ATOM 1483 O O . THR A 1 199 ? -1.186 -9.633 19.592 1.00 97.44 199 THR A O 1
ATOM 1486 N N . TRP A 1 200 ? -0.641 -7.855 18.340 1.00 98.12 200 TRP A N 1
ATOM 1487 C CA . TRP A 1 200 ? -1.975 -7.663 17.776 1.00 98.12 200 TRP A CA 1
ATOM 1488 C C . TRP A 1 200 ? -2.482 -8.890 17.010 1.00 98.12 200 TRP A C 1
ATOM 1490 O O . TRP A 1 200 ? -3.626 -9.287 17.214 1.00 98.12 200 TRP A O 1
ATOM 1500 N N . MET A 1 201 ? -1.645 -9.532 16.189 1.00 97.75 201 MET A N 1
ATOM 1501 C CA . MET A 1 201 ? -2.028 -10.748 15.459 1.00 97.75 201 MET A CA 1
ATOM 1502 C C . MET A 1 201 ? -2.440 -11.877 16.407 1.00 97.75 201 MET A C 1
ATOM 1504 O O . MET A 1 201 ? -3.440 -12.547 16.168 1.00 97.75 201 MET A O 1
ATOM 1508 N N . ARG A 1 202 ? -1.675 -12.077 17.486 1.00 96.75 202 ARG A N 1
ATOM 1509 C CA . ARG A 1 202 ? -1.914 -13.148 18.460 1.00 96.75 202 ARG A CA 1
ATOM 1510 C C . ARG A 1 202 ? -3.140 -12.877 19.328 1.00 96.75 202 ARG A C 1
ATOM 1512 O O . ARG A 1 202 ? -3.938 -13.778 19.564 1.00 96.75 202 ARG A O 1
ATOM 1519 N N . ASP A 1 203 ? -3.272 -11.644 19.809 1.00 96.44 203 ASP A N 1
ATOM 1520 C CA . ASP A 1 203 ? -4.169 -11.345 20.923 1.00 96.44 203 ASP A CA 1
ATOM 1521 C C . ASP A 1 203 ? -5.421 -10.575 20.486 1.00 96.44 203 ASP A C 1
ATOM 1523 O O . ASP A 1 203 ? -6.427 -10.599 21.188 1.00 96.44 203 ASP A O 1
ATOM 1527 N N . VAL A 1 204 ? -5.414 -9.873 19.354 1.00 96.56 204 VAL A N 1
ATOM 1528 C CA . VAL A 1 204 ? -6.491 -8.932 18.997 1.00 96.56 204 VAL A CA 1
ATOM 1529 C C . VAL A 1 204 ? -7.183 -9.307 17.692 1.00 96.56 204 VAL A C 1
ATOM 1531 O O . VAL A 1 204 ? -8.411 -9.368 17.673 1.00 96.56 204 VAL A O 1
ATOM 1534 N N . ALA A 1 205 ? -6.421 -9.574 16.629 1.00 96.75 205 ALA A N 1
ATOM 1535 C CA . ALA A 1 205 ? -6.921 -9.661 15.257 1.00 96.75 205 ALA A CA 1
ATOM 1536 C C . ALA A 1 205 ? -8.107 -10.626 15.095 1.00 96.75 205 ALA A C 1
ATOM 1538 O O . ALA A 1 205 ? -9.162 -10.215 14.616 1.00 96.75 205 ALA A O 1
ATOM 1539 N N . GLY A 1 206 ? -7.985 -11.854 15.610 1.00 94.62 206 GLY A N 1
ATOM 1540 C CA . GLY A 1 206 ? -9.016 -12.892 15.477 1.00 94.62 206 GLY A CA 1
ATOM 1541 C C . GLY A 1 206 ? -10.311 -12.642 16.261 1.00 94.62 206 GLY A C 1
ATOM 1542 O O . GLY A 1 206 ? -11.195 -13.490 16.252 1.00 94.62 206 GLY A O 1
ATOM 1543 N N . ARG A 1 207 ? -10.420 -11.517 16.980 1.00 93.94 207 ARG A N 1
ATOM 1544 C CA . ARG A 1 207 ? -11.613 -11.109 17.743 1.00 93.94 207 ARG A CA 1
ATOM 1545 C C . ARG A 1 207 ? -12.215 -9.789 17.252 1.00 93.94 207 ARG A C 1
ATOM 1547 O O . ARG A 1 207 ? -13.143 -9.286 17.878 1.00 93.94 207 ARG A O 1
ATOM 1554 N N . LEU A 1 208 ? -11.643 -9.180 16.209 1.00 93.19 208 LEU A N 1
ATOM 1555 C CA . LEU A 1 208 ? -12.075 -7.867 15.719 1.00 93.19 208 LEU A CA 1
ATOM 1556 C C . LEU A 1 208 ? -13.289 -7.932 14.789 1.00 93.19 208 LEU A C 1
ATOM 1558 O O . LEU A 1 208 ? -14.067 -6.971 14.780 1.00 93.19 208 LEU A O 1
ATOM 1562 N N . LEU A 1 209 ? -13.398 -9.001 13.992 1.00 89.62 209 LEU A N 1
ATOM 1563 C CA . LEU A 1 209 ? -14.397 -9.182 12.935 1.00 89.62 209 LEU A CA 1
ATOM 1564 C C . LEU A 1 209 ? -15.330 -10.350 13.234 1.00 89.62 209 LEU A C 1
ATOM 1566 O O . LEU A 1 209 ? -14.848 -11.345 13.819 1.00 89.62 209 LEU A O 1
#

Secondary structure (DSSP, 8-state):
--SSSSTT--STTHHHHHHTS---GGG----PPPGGGSSHHHHHHIIIIIGGGT--GGG-----S-SS--B-HHHHHHIIIIIHHHHTTTSSPPP-SPBPPSS-----HHHHHHHHHHHHHH--SEEEEESHHHIIIIITTTTSS-S-HHHH-SSTTTTT--EEEEETTEEEEEEEE--HHHHTT-SS--HHHHHHHHHHHHHTGGGT-

pLDDT: mean 92.01, std 7.7, range [34.25, 98.44]